Protein AF-A0A7V6BCY4-F1 (afdb_monomer_lite)

pLDDT: mean 80.16, std 21.31, range [36.78, 98.75]

Foldseek 3Di:
DDDPPPPVVVVVVVVPPDPPDDDPDDPPPPPCPDDPDPPDPVVVVVVVVVVVVVVVVVVVVVVVVVVVVVVVVVVVVVVVVVVVVVVVVVVVVVVVVVVVVVVVVVVVVVVVVVVVLVVQLVVLVVLQVPLDQVPDDPVCNVVSVVVNVVSVVSNVVSLVVVCVVDVVSVVPDPDDDDDDDDDPDPPDVPVVVPPPVVNVVVVVCVVCVVVVVVVVVVVVVVVVVVVVVD

Radius of gyration: 46.88 Å; chains: 1; bounding box: 93×72×127 Å

Structure (mmCIF, N/CA/C/O backbone):
data_AF-A0A7V6BCY4-F1
#
_entry.id   AF-A0A7V6BCY4-F1
#
loop_
_atom_site.group_PDB
_atom_site.id
_atom_site.type_symbol
_atom_site.label_atom_id
_atom_site.label_alt_id
_atom_site.label_comp_id
_atom_site.label_asym_id
_atom_site.label_entity_id
_atom_site.label_seq_id
_atom_site.pdbx_PDB_ins_code
_atom_site.Cartn_x
_atom_site.Cartn_y
_atom_site.Cartn_z
_atom_site.occupancy
_atom_site.B_iso_or_equiv
_atom_site.auth_seq_id
_atom_site.auth_comp_id
_atom_site.auth_asym_id
_atom_site.auth_atom_id
_atom_site.pdbx_PDB_model_num
ATOM 1 N N . MET A 1 1 ? -23.592 24.361 11.741 1.00 41.94 1 MET A N 1
ATOM 2 C CA . MET A 1 1 ? -24.705 23.432 12.030 1.00 41.94 1 MET A CA 1
ATOM 3 C C . MET A 1 1 ? -24.122 22.059 12.315 1.00 41.94 1 MET A C 1
ATOM 5 O O . MET A 1 1 ? -23.628 21.411 11.405 1.00 41.94 1 MET A O 1
ATOM 9 N N . SER A 1 2 ? -24.067 21.657 13.579 1.00 41.34 2 SER A N 1
ATOM 10 C CA . SER A 1 2 ? -23.805 20.270 13.974 1.00 41.34 2 SER A CA 1
ATOM 11 C C . SER A 1 2 ? -24.395 20.084 15.356 1.00 41.34 2 SER A C 1
ATOM 13 O O . SER A 1 2 ? -23.916 20.676 16.324 1.00 41.34 2 SER A O 1
ATOM 15 N N . ASP A 1 3 ? -25.487 19.328 15.367 1.00 47.47 3 ASP A N 1
ATOM 16 C CA . ASP A 1 3 ? -26.258 18.908 16.525 1.00 47.47 3 ASP A CA 1
ATOM 17 C C . ASP A 1 3 ? -25.350 18.275 17.571 1.00 47.47 3 ASP A C 1
ATOM 19 O O . ASP A 1 3 ? -24.914 17.126 17.461 1.00 47.47 3 ASP A O 1
ATOM 23 N N . LYS A 1 4 ? -25.091 19.036 18.631 1.00 44.16 4 LYS A N 1
ATOM 24 C CA . LYS A 1 4 ? -24.761 18.456 19.922 1.00 44.16 4 LYS A CA 1
ATOM 25 C C . LYS A 1 4 ? -26.079 17.934 20.475 1.00 44.16 4 LYS A C 1
ATOM 27 O O . LYS A 1 4 ? -26.873 18.696 21.007 1.00 44.16 4 LYS A O 1
ATOM 32 N N . PHE A 1 5 ? -26.321 16.643 20.280 1.00 51.22 5 PHE A N 1
ATOM 33 C CA . PHE A 1 5 ? -27.356 15.917 21.001 1.00 51.22 5 PHE A CA 1
ATOM 34 C C . PHE A 1 5 ? -27.090 16.084 22.504 1.00 51.22 5 PHE A C 1
ATOM 36 O O . PHE A 1 5 ? -26.183 15.464 23.064 1.00 51.22 5 PHE A O 1
ATOM 43 N N . ASP A 1 6 ? -27.845 16.985 23.129 1.00 52.53 6 ASP A N 1
ATOM 44 C CA . ASP A 1 6 ? -27.814 17.262 24.558 1.00 52.53 6 ASP A CA 1
ATOM 45 C C . ASP A 1 6 ? -28.348 16.047 25.319 1.00 52.53 6 ASP A C 1
ATOM 47 O O . ASP A 1 6 ? -29.529 15.919 25.614 1.00 52.53 6 ASP A O 1
ATOM 51 N N . VAL A 1 7 ? -27.451 15.140 25.697 1.00 54.69 7 VAL A N 1
ATOM 52 C CA . VAL A 1 7 ? -27.755 14.040 26.630 1.00 54.69 7 VAL A CA 1
ATOM 53 C C . VAL A 1 7 ? -28.204 14.585 28.003 1.00 54.69 7 VAL A C 1
ATOM 55 O O . VAL A 1 7 ? -28.863 13.894 28.774 1.00 54.69 7 VAL A O 1
ATOM 58 N N . VAL A 1 8 ? -27.898 15.854 28.299 1.00 55.44 8 VAL A N 1
ATOM 59 C CA . VAL A 1 8 ? -28.268 16.542 29.544 1.00 55.44 8 VAL A CA 1
ATOM 60 C C . VAL A 1 8 ? -29.720 17.047 29.527 1.00 55.44 8 VAL A C 1
ATOM 62 O O . VAL A 1 8 ? -30.327 17.150 30.592 1.00 55.44 8 VAL A O 1
ATOM 65 N N . SER A 1 9 ? -30.323 17.304 28.357 1.00 56.88 9 SER A N 1
ATOM 66 C CA . SER A 1 9 ? -31.729 17.738 28.284 1.00 56.88 9 SER A CA 1
ATOM 67 C C . SER A 1 9 ? -32.692 16.592 28.603 1.00 56.88 9 SER A C 1
ATOM 69 O O . SER A 1 9 ? -33.662 16.795 29.329 1.00 56.88 9 SER A O 1
ATOM 71 N N . PHE A 1 10 ? -32.363 15.364 28.190 1.00 47.31 10 PHE A N 1
ATOM 72 C CA . PHE A 1 10 ? -33.161 14.171 28.491 1.00 47.31 10 PHE A CA 1
ATOM 73 C C . PHE A 1 10 ? -33.205 13.823 29.987 1.00 47.31 10 PHE A C 1
ATOM 75 O O . PHE A 1 10 ? -34.226 13.346 30.468 1.00 47.31 10 PHE A O 1
ATOM 82 N N . LEU A 1 11 ? -32.148 14.128 30.749 1.00 56.09 11 LEU A N 1
ATOM 83 C CA . LEU A 1 11 ? -32.141 13.936 32.207 1.00 56.09 11 LEU A CA 1
ATOM 84 C C . LEU A 1 11 ? -32.924 15.021 32.968 1.00 56.09 11 LEU A C 1
ATOM 86 O O . LEU A 1 11 ? -33.305 14.801 34.114 1.00 56.09 11 LEU A O 1
ATOM 90 N N . ASN A 1 12 ? -33.168 16.182 32.352 1.00 51.59 12 ASN A N 1
ATOM 91 C CA . ASN A 1 12 ? -33.878 17.300 32.980 1.00 51.59 12 ASN A CA 1
ATOM 92 C C . ASN A 1 12 ? -35.379 17.330 32.628 1.00 51.59 12 ASN A C 1
ATOM 94 O O . ASN A 1 12 ? -36.178 17.887 33.380 1.00 51.59 12 ASN A O 1
ATOM 98 N N . GLU A 1 13 ? -35.772 16.711 31.511 1.00 48.69 13 GLU A N 1
ATOM 99 C CA . GLU A 1 13 ? -37.170 16.639 31.067 1.00 48.69 13 GLU A CA 1
ATOM 100 C C . GLU A 1 13 ? -37.979 15.605 31.876 1.00 48.69 13 GLU A C 1
ATOM 102 O O . GLU A 1 13 ? -39.135 15.846 32.223 1.00 48.69 13 GLU A O 1
ATOM 107 N N . GLU A 1 14 ? -37.360 14.494 32.293 1.00 47.12 14 GLU A N 1
ATOM 108 C CA . GLU A 1 14 ? -38.035 13.460 33.097 1.00 47.12 14 GLU A CA 1
ATOM 109 C C . GLU A 1 14 ? -38.220 13.867 34.575 1.00 47.12 14 GLU A C 1
ATOM 111 O O . GLU A 1 14 ? -39.073 13.331 35.282 1.00 47.12 14 GLU A O 1
ATOM 116 N N . ALA A 1 15 ? -37.514 14.910 35.030 1.00 50.62 15 ALA A N 1
ATOM 117 C CA . ALA A 1 15 ? -37.714 15.517 36.347 1.00 50.62 15 ALA A CA 1
ATOM 118 C C . ALA A 1 15 ? -38.915 16.489 36.408 1.00 50.62 15 ALA A C 1
ATOM 120 O O . ALA A 1 15 ? -39.269 16.957 37.492 1.00 50.62 15 ALA A O 1
ATOM 121 N N . LYS A 1 16 ? -39.563 16.807 35.274 1.00 52.06 16 LYS A N 1
ATOM 122 C CA . LYS A 1 16 ? -40.665 17.792 35.197 1.00 52.06 16 LYS A CA 1
ATOM 123 C C . LYS A 1 16 ? -42.074 17.197 35.082 1.00 52.06 16 LYS A C 1
ATOM 125 O O . LYS A 1 16 ? -43.049 17.939 34.979 1.00 52.06 16 LYS A O 1
ATOM 130 N N . GLY A 1 17 ? -42.217 15.878 35.180 1.00 45.38 17 GLY A N 1
ATOM 131 C CA . GLY A 1 17 ? -43.477 15.168 34.949 1.00 45.38 17 GLY A CA 1
ATOM 132 C C . GLY A 1 17 ? -44.303 14.786 36.184 1.00 45.38 17 GLY A C 1
ATOM 133 O O . GLY A 1 17 ? -44.701 13.631 36.265 1.00 45.38 17 GLY A O 1
ATOM 134 N N . LYS A 1 18 ? -44.567 15.707 37.128 1.00 44.78 18 LYS A N 1
ATOM 135 C CA . LYS A 1 18 ? -45.836 15.832 37.901 1.00 44.78 18 LYS A CA 1
ATOM 136 C C . LYS A 1 18 ? -45.682 16.836 39.056 1.00 44.78 18 LYS A C 1
ATOM 138 O O . LYS A 1 18 ? -44.909 16.579 39.980 1.00 44.78 18 LYS A O 1
ATOM 143 N N . PRO A 1 19 ? -46.456 17.935 39.086 1.00 40.56 19 PRO A N 1
ATOM 144 C CA . PRO A 1 19 ? -46.597 18.722 40.300 1.00 40.56 19 PRO A CA 1
ATOM 145 C C . PRO A 1 19 ? -47.412 17.911 41.315 1.00 40.56 19 PRO A C 1
ATOM 147 O O . PRO A 1 19 ? -48.602 17.667 41.112 1.00 40.56 19 PRO A O 1
ATOM 150 N N . MET A 1 20 ? -46.794 17.498 42.426 1.00 36.78 20 MET A N 1
ATOM 151 C CA . MET A 1 20 ? -47.561 17.154 43.623 1.00 36.78 20 MET A CA 1
ATOM 152 C C . MET A 1 20 ? -48.124 18.446 44.211 1.00 36.78 20 MET A C 1
ATOM 154 O O . MET A 1 20 ? -47.499 19.149 45.003 1.00 36.78 20 MET A O 1
ATOM 158 N N . GLN A 1 21 ? -49.325 18.768 43.752 1.00 40.88 21 GLN A N 1
ATOM 159 C CA . GLN A 1 21 ? -50.201 19.749 44.348 1.00 40.88 21 GLN A CA 1
ATOM 160 C C . GLN A 1 21 ? -50.679 19.211 45.702 1.00 40.88 21 GLN A C 1
ATOM 162 O O . GLN A 1 21 ? -51.394 18.221 45.774 1.00 40.88 21 GLN A O 1
ATOM 167 N N . ASN A 1 22 ? -50.216 19.875 46.758 1.00 39.00 22 ASN A N 1
ATOM 168 C CA . ASN A 1 22 ? -50.953 20.200 47.974 1.00 39.00 22 ASN A CA 1
ATOM 169 C C . ASN A 1 22 ? -51.947 19.160 48.533 1.00 39.00 22 ASN A C 1
ATOM 171 O O . ASN A 1 22 ? -53.083 19.104 48.081 1.00 39.00 22 ASN A O 1
ATOM 175 N N . THR A 1 23 ? -51.593 18.563 49.672 1.00 40.94 23 THR A N 1
ATOM 176 C CA . THR A 1 23 ? -52.449 18.617 50.873 1.00 40.94 23 THR A CA 1
ATOM 177 C C . THR A 1 23 ? -51.557 18.705 52.110 1.00 40.94 23 THR A C 1
ATOM 179 O O . THR A 1 23 ? -51.280 17.716 52.786 1.00 40.94 23 THR A O 1
ATOM 182 N N . ARG A 1 24 ? -51.076 19.915 52.417 1.00 45.22 24 ARG A N 1
ATOM 183 C CA . ARG A 1 24 ? -50.626 20.253 53.775 1.00 45.22 24 ARG A CA 1
ATOM 184 C C . ARG A 1 24 ? -51.840 20.775 54.540 1.00 45.22 24 ARG A C 1
ATOM 186 O O . ARG A 1 24 ? -51.997 21.969 54.763 1.00 45.22 24 ARG A O 1
ATOM 193 N N . SER A 1 25 ? -52.749 19.874 54.872 1.00 47.59 25 SER A N 1
ATOM 194 C CA . SER A 1 25 ? -53.880 20.094 55.775 1.00 47.59 25 SER A CA 1
ATOM 195 C C . SER A 1 25 ? -54.184 18.730 56.382 1.00 47.59 25 SER A C 1
ATOM 197 O O . SER A 1 25 ? -54.198 17.752 55.648 1.00 47.59 25 SER A O 1
ATOM 199 N N . ASP A 1 26 ? -54.360 18.678 57.698 1.00 40.00 26 ASP A N 1
ATOM 200 C CA . ASP A 1 26 ? -54.530 17.476 58.524 1.00 40.00 26 ASP A CA 1
ATOM 201 C C . ASP A 1 26 ? -53.243 16.808 59.025 1.00 40.00 26 ASP A C 1
ATOM 203 O O . ASP A 1 26 ? -53.034 15.600 58.926 1.00 40.00 26 ASP A O 1
ATOM 207 N N . VAL A 1 27 ? -52.471 17.572 59.809 1.00 43.00 27 VAL A N 1
ATOM 208 C CA . VAL A 1 27 ? -52.034 17.024 61.107 1.00 43.00 27 VAL A CA 1
ATOM 209 C C . VAL A 1 27 ? -53.304 16.836 61.942 1.00 43.00 27 VAL A C 1
ATOM 211 O O . VAL A 1 27 ? -53.637 17.643 62.810 1.00 43.00 27 VAL A O 1
ATOM 214 N N . LYS A 1 28 ? -54.072 15.788 61.626 1.00 40.84 28 LYS A N 1
ATOM 215 C CA . LYS A 1 28 ? -55.127 15.298 62.500 1.00 40.84 28 LYS A CA 1
ATOM 216 C C . LYS A 1 28 ? -54.408 14.726 63.705 1.00 40.84 28 LYS A C 1
ATOM 218 O O . LYS A 1 28 ? -53.869 13.625 63.664 1.00 40.84 28 LYS A O 1
ATOM 223 N N . ASN A 1 29 ? -54.350 15.559 64.735 1.00 42.22 29 ASN A N 1
ATOM 224 C CA . ASN A 1 29 ? -54.075 15.218 66.115 1.00 42.22 29 ASN A CA 1
ATOM 225 C C . ASN A 1 29 ? -54.698 13.843 66.410 1.00 42.22 29 ASN A C 1
ATOM 227 O O . ASN A 1 29 ? -55.916 13.734 66.576 1.00 42.22 29 ASN A O 1
ATOM 231 N N . ILE A 1 30 ? -53.880 12.785 66.401 1.00 45.31 30 ILE A N 1
ATOM 232 C CA . ILE A 1 30 ? -54.291 11.478 66.904 1.00 45.31 30 ILE A CA 1
ATOM 233 C C . ILE A 1 30 ? -54.288 11.637 68.416 1.00 45.31 30 ILE A C 1
ATOM 235 O O . ILE A 1 30 ? -53.324 11.329 69.111 1.00 45.31 30 ILE A O 1
ATOM 239 N N . HIS A 1 31 ? -55.388 12.189 68.913 1.00 39.22 31 HIS A N 1
ATOM 240 C CA . HIS A 1 31 ? -55.782 12.048 70.293 1.00 39.22 31 HIS A CA 1
ATOM 241 C C . HIS A 1 31 ? -56.016 10.547 70.511 1.00 39.22 31 HIS A C 1
ATOM 243 O O . HIS A 1 31 ? -57.076 10.011 70.194 1.00 39.22 31 HIS A O 1
ATOM 249 N N . THR A 1 32 ? -54.985 9.842 70.979 1.00 46.03 32 THR A N 1
ATOM 250 C CA . THR A 1 32 ? -55.112 8.490 71.522 1.00 46.03 32 THR A CA 1
ATOM 251 C C . THR A 1 32 ? -55.816 8.608 72.871 1.00 46.03 32 THR A C 1
ATOM 253 O O . THR A 1 32 ? -55.190 8.554 73.929 1.00 46.03 32 THR A O 1
ATOM 256 N N . THR A 1 33 ? -57.127 8.844 72.854 1.00 41.84 33 THR A N 1
ATOM 257 C CA . THR A 1 33 ? -57.941 8.630 74.050 1.00 41.84 33 THR A CA 1
ATOM 258 C C . THR A 1 33 ? -57.924 7.145 74.355 1.00 41.84 33 THR A C 1
ATOM 260 O O . THR A 1 33 ? -58.108 6.317 73.462 1.00 41.84 33 THR A O 1
ATOM 263 N N . GLY A 1 34 ? -57.630 6.838 75.614 1.00 50.47 34 GLY A N 1
ATOM 264 C CA . GLY A 1 34 ? -57.229 5.526 76.076 1.00 50.47 34 GLY A CA 1
ATOM 265 C C . GLY A 1 34 ? -58.110 4.375 75.605 1.00 50.47 34 GLY A C 1
ATOM 266 O O . GLY A 1 34 ? -59.334 4.396 75.669 1.00 50.47 34 GLY A O 1
ATOM 267 N N . THR A 1 35 ? -57.435 3.298 75.241 1.00 42.12 35 THR A N 1
ATOM 268 C CA . THR A 1 35 ? -57.882 1.967 75.613 1.00 42.12 35 THR A CA 1
ATOM 269 C C . THR A 1 35 ? -56.670 1.291 76.223 1.00 42.12 35 THR A C 1
ATOM 271 O O . THR A 1 35 ? -55.814 0.748 75.536 1.00 42.12 35 THR A O 1
ATOM 274 N N . THR A 1 36 ? -56.582 1.362 77.548 1.00 48.84 36 THR A N 1
ATOM 275 C CA . THR A 1 36 ? -55.682 0.557 78.381 1.00 48.84 36 THR A CA 1
ATOM 276 C C . THR A 1 36 ? -56.193 -0.891 78.414 1.00 48.84 36 THR A C 1
ATOM 278 O O . THR A 1 36 ? -56.376 -1.479 79.475 1.00 48.84 36 THR A O 1
ATOM 281 N N . ARG A 1 37 ? -56.502 -1.459 77.240 1.00 53.06 37 ARG A N 1
ATOM 282 C CA . ARG A 1 37 ? -56.722 -2.890 77.049 1.00 53.06 37 ARG A CA 1
ATOM 283 C C . ARG A 1 37 ? -55.465 -3.403 76.356 1.00 53.06 37 ARG A C 1
ATOM 285 O O . ARG A 1 37 ? -55.080 -2.819 75.343 1.00 53.06 37 ARG A O 1
ATOM 292 N N . PRO A 1 38 ? -54.796 -4.438 76.889 1.00 47.91 38 PRO A N 1
ATOM 293 C CA . PRO A 1 38 ? -53.685 -5.047 76.182 1.00 47.91 38 PRO A CA 1
ATOM 294 C C . PRO A 1 38 ? -54.176 -5.434 74.779 1.00 47.91 38 PRO A C 1
ATOM 296 O O . PRO A 1 38 ? -55.290 -5.963 74.677 1.00 47.91 38 PRO A O 1
ATOM 299 N N . PRO A 1 39 ? -53.411 -5.122 73.718 1.00 56.50 39 PRO A N 1
ATOM 300 C CA . PRO A 1 39 ? -53.771 -5.511 72.361 1.00 56.50 39 PRO A CA 1
ATOM 301 C C . PRO A 1 39 ? -54.144 -6.991 72.362 1.00 56.50 39 PRO A C 1
ATOM 303 O O . PRO A 1 39 ? -53.406 -7.828 72.894 1.00 56.50 39 PRO A O 1
ATOM 306 N N . THR A 1 40 ? -55.322 -7.314 71.836 1.00 65.38 40 THR A N 1
ATOM 307 C CA . THR A 1 40 ? -55.730 -8.706 71.682 1.00 65.38 40 THR A CA 1
ATOM 308 C C . THR A 1 40 ? -54.735 -9.380 70.745 1.00 65.38 40 THR A C 1
ATOM 310 O O . THR A 1 40 ? -54.277 -8.797 69.763 1.00 65.38 40 THR A O 1
ATOM 313 N N . ARG A 1 41 ? -54.352 -10.612 71.086 1.00 74.31 41 ARG A N 1
ATOM 314 C CA . ARG A 1 41 ? -53.313 -11.387 70.393 1.00 74.31 41 ARG A CA 1
ATOM 315 C C . ARG A 1 41 ? -53.512 -11.420 68.867 1.00 74.31 41 ARG A C 1
ATOM 317 O O . ARG A 1 41 ? -52.541 -11.334 68.127 1.00 74.31 41 ARG A O 1
ATOM 324 N N . GLU A 1 42 ? -54.766 -11.429 68.425 1.00 77.50 42 GLU A N 1
ATOM 325 C CA . GLU A 1 42 ? -55.182 -11.410 67.018 1.00 77.50 42 GLU A CA 1
ATOM 326 C C . GLU A 1 42 ? -54.812 -10.110 66.273 1.00 77.50 42 GLU A C 1
ATOM 328 O O . GLU A 1 42 ? -54.349 -10.166 65.138 1.00 77.50 42 GLU A O 1
ATOM 333 N N . GLU A 1 43 ? -54.936 -8.929 66.893 1.00 78.12 43 GLU A N 1
ATOM 334 C CA . GLU A 1 43 ? -54.554 -7.653 66.254 1.00 78.12 43 GLU A CA 1
ATOM 335 C C . GLU A 1 43 ? -53.032 -7.519 66.099 1.00 78.12 43 GLU A C 1
ATOM 337 O O . GLU A 1 43 ? -52.536 -6.926 65.137 1.00 78.12 43 GLU A O 1
ATOM 342 N N . LEU A 1 44 ? -52.277 -8.080 67.046 1.00 78.12 44 LEU A N 1
ATOM 343 C CA . LEU A 1 44 ? -50.821 -8.190 66.960 1.00 78.12 44 LEU A CA 1
ATOM 344 C C . LEU A 1 44 ? -50.404 -9.152 65.845 1.00 78.12 44 LEU A C 1
ATOM 346 O O . LEU A 1 44 ? -49.513 -8.819 65.067 1.00 78.12 44 LEU A O 1
ATOM 350 N N . GLU A 1 45 ? -51.063 -10.304 65.727 1.00 83.88 45 GLU A N 1
ATOM 351 C CA . GLU A 1 45 ? -50.819 -11.270 64.649 1.00 83.88 45 GLU A CA 1
ATOM 352 C C . GLU A 1 45 ? -51.139 -10.671 63.263 1.00 83.88 45 GLU A C 1
ATOM 354 O O . GLU A 1 45 ? -50.340 -10.811 62.332 1.00 83.88 45 GLU A O 1
ATOM 359 N N . LEU A 1 46 ? -52.222 -9.896 63.130 1.00 88.12 46 LEU A N 1
ATOM 360 C CA . LEU A 1 46 ? -52.544 -9.149 61.903 1.00 88.12 46 LEU A CA 1
ATOM 361 C C . LEU A 1 46 ? -51.476 -8.099 61.551 1.00 88.12 46 LEU A C 1
ATOM 363 O O . LEU A 1 46 ? -51.043 -8.009 60.404 1.00 88.12 46 LEU A O 1
ATOM 367 N N . LYS A 1 47 ? -50.982 -7.332 62.530 1.00 84.31 47 LYS A N 1
ATOM 368 C CA . LYS A 1 47 ? -49.903 -6.355 62.288 1.00 84.31 47 LYS A CA 1
ATOM 369 C C . LYS A 1 47 ? -48.571 -7.017 61.938 1.00 84.31 47 LYS A C 1
ATOM 371 O O . LYS A 1 47 ? -47.829 -6.486 61.114 1.00 84.31 47 LYS A O 1
ATOM 376 N N . ILE A 1 48 ? -48.254 -8.162 62.547 1.00 90.44 48 ILE A N 1
ATOM 377 C CA . ILE A 1 48 ? -47.041 -8.933 62.241 1.00 90.44 48 ILE A CA 1
ATOM 378 C C . ILE A 1 48 ? -47.108 -9.483 60.814 1.00 90.44 48 ILE A C 1
ATOM 380 O O . ILE A 1 48 ? -46.135 -9.350 60.074 1.00 90.44 48 ILE A O 1
ATOM 384 N N . THR A 1 49 ? -48.244 -10.045 60.404 1.00 90.62 49 THR A N 1
ATOM 385 C CA . THR A 1 49 ? -48.431 -10.565 59.038 1.00 90.62 49 THR A CA 1
ATOM 386 C C . THR A 1 49 ? -48.404 -9.450 57.989 1.00 90.62 49 THR A C 1
ATOM 388 O O . THR A 1 49 ? -47.727 -9.590 56.971 1.00 90.62 49 THR A O 1
ATOM 391 N N . GLU A 1 50 ? -49.027 -8.297 58.253 1.00 91.81 50 GLU A N 1
ATOM 392 C CA . GLU A 1 50 ? -48.947 -7.120 57.376 1.00 91.81 50 GLU A CA 1
ATOM 393 C C . GLU A 1 50 ? -47.507 -6.583 57.262 1.00 91.81 50 GLU A C 1
ATOM 395 O O . GLU A 1 50 ? -47.041 -6.254 56.169 1.00 91.81 50 GLU A O 1
ATOM 400 N N . ALA A 1 51 ? -46.768 -6.522 58.374 1.00 90.12 51 ALA A N 1
ATOM 401 C CA . ALA A 1 51 ? -45.365 -6.115 58.371 1.00 90.12 51 ALA A CA 1
ATOM 402 C C . ALA A 1 51 ? -44.473 -7.112 57.610 1.00 90.12 51 ALA A C 1
ATOM 404 O O . ALA A 1 51 ? -43.597 -6.691 56.855 1.00 90.12 51 ALA A O 1
ATOM 405 N N . GLN A 1 52 ? -44.713 -8.420 57.756 1.00 91.06 52 GLN A N 1
ATOM 406 C CA . GLN A 1 52 ? -44.021 -9.468 56.997 1.00 91.06 52 GLN A CA 1
ATOM 407 C C . GLN A 1 52 ? -44.295 -9.356 55.494 1.00 91.06 52 GLN A C 1
ATOM 409 O O . GLN A 1 52 ? -43.361 -9.452 54.697 1.00 91.06 52 GLN A O 1
ATOM 414 N N . GLN A 1 53 ? -45.545 -9.093 55.105 1.00 94.31 53 GLN A N 1
ATOM 415 C CA . GLN A 1 53 ? -45.920 -8.883 53.709 1.00 94.31 53 GLN A CA 1
ATOM 416 C C . GLN A 1 53 ? -45.223 -7.647 53.123 1.00 94.31 53 GLN A C 1
ATOM 418 O O . GLN A 1 53 ? -44.575 -7.743 52.083 1.00 94.31 53 GLN A O 1
ATOM 423 N N . LYS A 1 54 ? -45.255 -6.510 53.832 1.00 92.75 54 LYS A N 1
ATOM 424 C CA . LYS A 1 54 ? -44.546 -5.286 53.417 1.00 92.75 54 LYS A CA 1
ATOM 425 C C . LYS A 1 54 ? -43.042 -5.504 53.278 1.00 92.75 54 LYS A C 1
ATOM 427 O O . LYS A 1 54 ? -42.428 -4.959 52.366 1.00 92.75 54 LYS A O 1
ATOM 432 N N . LEU A 1 55 ? -42.442 -6.306 54.158 1.00 94.12 55 LEU A N 1
ATOM 433 C CA . LEU A 1 55 ? -41.022 -6.644 54.086 1.00 94.12 55 LEU A CA 1
ATOM 434 C C . LEU A 1 55 ? -40.712 -7.527 52.870 1.00 94.12 55 LEU A C 1
ATOM 436 O O . LEU A 1 55 ? -39.698 -7.315 52.207 1.00 94.12 55 LEU A O 1
ATOM 440 N N . ALA A 1 56 ? -41.594 -8.473 52.535 1.00 94.69 56 ALA A N 1
ATOM 441 C CA . ALA A 1 56 ? -41.472 -9.278 51.323 1.00 94.69 56 ALA A CA 1
ATOM 442 C C . ALA A 1 56 ? -41.594 -8.422 50.051 1.00 94.69 56 ALA A C 1
ATOM 444 O O . ALA A 1 56 ? -40.805 -8.592 49.122 1.00 94.69 56 ALA A O 1
ATOM 445 N N . ASP A 1 57 ? -42.528 -7.472 50.023 1.00 94.75 57 ASP A N 1
ATOM 446 C CA . ASP A 1 57 ? -42.731 -6.575 48.880 1.00 94.75 57 ASP A CA 1
ATOM 447 C C . ASP A 1 57 ? -41.568 -5.587 48.716 1.00 94.75 57 ASP A C 1
ATOM 449 O O . ASP A 1 57 ? -41.061 -5.410 47.608 1.00 94.75 57 ASP A O 1
ATOM 453 N N . LEU A 1 58 ? -41.053 -5.031 49.818 1.00 94.75 58 LEU A N 1
ATOM 454 C CA . LEU A 1 58 ? -39.830 -4.221 49.808 1.00 94.75 58 LEU A CA 1
ATOM 455 C C . LEU A 1 58 ? -38.620 -5.015 49.312 1.00 94.75 58 LEU A C 1
ATOM 457 O O . LEU A 1 58 ? -37.823 -4.492 48.537 1.00 94.75 58 LEU A O 1
ATOM 461 N N . LYS A 1 59 ? -38.485 -6.279 49.724 1.00 94.06 59 LYS A N 1
ATOM 462 C CA . LYS A 1 59 ? -37.388 -7.141 49.273 1.00 94.06 59 LYS A CA 1
ATOM 463 C C . LYS A 1 59 ? -37.464 -7.423 47.770 1.00 94.06 59 LYS A C 1
ATOM 465 O O . LYS A 1 59 ? -36.433 -7.379 47.104 1.00 94.06 59 LYS A O 1
ATOM 470 N N . ARG A 1 60 ? -38.663 -7.654 47.221 1.00 95.00 60 ARG A N 1
ATOM 471 C CA . ARG A 1 60 ? -38.863 -7.788 45.765 1.00 95.00 60 ARG A CA 1
ATOM 472 C C . ARG A 1 60 ? -38.499 -6.502 45.028 1.00 95.00 60 ARG A C 1
ATOM 474 O O . ARG A 1 60 ? -37.736 -6.551 44.070 1.00 95.00 60 ARG A O 1
ATOM 481 N N . ALA A 1 61 ? -38.971 -5.357 45.520 1.00 94.50 61 ALA A N 1
ATOM 482 C CA . ALA A 1 61 ? -38.645 -4.057 44.936 1.00 94.50 61 ALA A CA 1
ATOM 483 C C . ALA A 1 61 ? -37.133 -3.762 44.979 1.00 94.50 61 ALA A C 1
ATOM 485 O O . ALA A 1 61 ? -36.580 -3.203 44.034 1.00 94.50 61 ALA A O 1
ATOM 486 N N . GLN A 1 62 ? -36.440 -4.169 46.048 1.00 96.00 62 GLN A N 1
ATOM 487 C CA . GLN A 1 62 ? -34.985 -4.056 46.152 1.00 96.00 62 GLN A CA 1
ATOM 488 C C . GLN A 1 62 ? -34.268 -4.911 45.097 1.00 96.00 62 GLN A C 1
ATOM 490 O O . GLN A 1 62 ? -33.342 -4.420 44.455 1.00 96.00 62 GLN A O 1
ATOM 495 N N . GLU A 1 63 ? -34.693 -6.159 44.900 1.00 96.75 63 GLU A N 1
ATOM 496 C CA . GLU A 1 63 ? -34.104 -7.056 43.898 1.00 96.75 63 GLU A CA 1
ATOM 497 C C . GLU A 1 63 ? -34.313 -6.530 42.467 1.00 96.75 63 GLU A C 1
ATOM 499 O O . GLU A 1 63 ? -33.399 -6.559 41.642 1.00 96.75 63 GLU A O 1
ATOM 504 N N . GLU A 1 64 ? -35.500 -5.996 42.165 1.00 95.75 64 GLU A N 1
ATOM 505 C CA . GLU A 1 64 ? -35.777 -5.341 40.882 1.00 95.75 64 GLU A CA 1
ATOM 506 C C . GLU A 1 64 ? -34.890 -4.111 40.666 1.00 95.75 64 GLU A C 1
ATOM 508 O O . GLU A 1 64 ? -34.332 -3.937 39.579 1.00 95.75 64 GLU A O 1
ATOM 513 N N . LEU A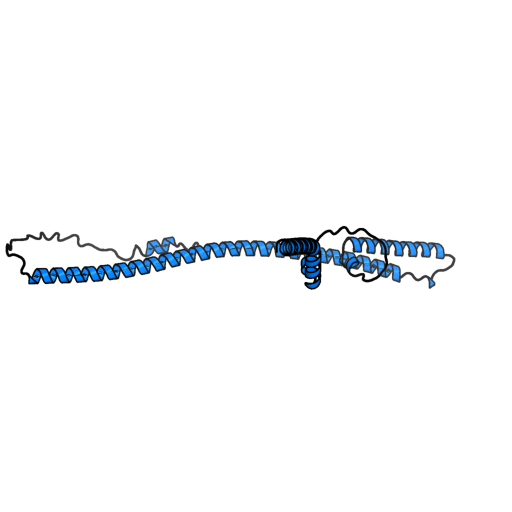 1 65 ? -34.699 -3.293 41.706 1.00 96.81 65 LEU A N 1
ATOM 514 C CA . LEU A 1 65 ? -33.819 -2.129 41.653 1.00 96.81 65 LEU A CA 1
ATOM 515 C C . LEU A 1 65 ? -32.354 -2.533 41.435 1.00 96.81 65 LEU A C 1
ATOM 517 O O . LEU A 1 65 ? -31.649 -1.887 40.662 1.00 96.81 65 LEU A O 1
ATOM 521 N N . GLU A 1 66 ? -31.886 -3.592 42.093 1.00 96.81 66 GLU A N 1
ATOM 522 C CA . GLU A 1 66 ? -30.529 -4.116 41.919 1.00 96.81 66 GLU A CA 1
ATOM 523 C C . GLU A 1 66 ? -30.316 -4.644 40.496 1.00 96.81 66 GLU A C 1
ATOM 525 O O . GLU A 1 66 ? -29.325 -4.302 39.848 1.00 96.81 66 GLU A O 1
ATOM 530 N N . ARG A 1 67 ? -31.296 -5.375 39.953 1.00 96.31 67 ARG A N 1
ATOM 531 C CA . ARG A 1 67 ? -31.271 -5.857 38.567 1.00 96.31 67 ARG A CA 1
ATOM 532 C C . ARG A 1 67 ? -31.268 -4.699 37.562 1.00 96.31 67 ARG A C 1
ATOM 534 O O . ARG A 1 67 ? -30.491 -4.717 36.607 1.00 96.31 67 ARG A O 1
ATOM 541 N N . ALA A 1 68 ? -32.084 -3.669 37.792 1.00 94.69 68 ALA A N 1
ATOM 542 C CA . ALA A 1 68 ? -32.107 -2.466 36.960 1.00 94.69 68 ALA A CA 1
ATOM 543 C C . ALA A 1 68 ? -30.779 -1.692 37.032 1.00 94.69 68 ALA A C 1
ATOM 545 O O . ALA A 1 68 ? -30.275 -1.230 36.007 1.00 94.69 68 ALA A O 1
ATOM 546 N N . ARG A 1 69 ? -30.170 -1.588 38.222 1.00 96.75 69 ARG A N 1
ATOM 547 C CA . ARG A 1 69 ? -28.841 -0.982 38.393 1.00 96.75 69 ARG A CA 1
ATOM 548 C C . ARG A 1 69 ? -27.763 -1.752 37.641 1.00 96.75 69 ARG A C 1
ATOM 550 O O . ARG A 1 69 ? -26.992 -1.121 36.923 1.00 96.75 69 ARG A O 1
ATOM 557 N N . ALA A 1 70 ? -27.746 -3.079 37.755 1.00 97.12 70 ALA A N 1
ATOM 558 C CA . ALA A 1 70 ? -26.793 -3.925 37.043 1.00 97.12 70 ALA A CA 1
ATOM 559 C C . ALA A 1 70 ? -26.905 -3.745 35.518 1.00 97.12 70 ALA A C 1
ATOM 561 O O . ALA A 1 70 ? -25.894 -3.568 34.838 1.00 97.12 70 ALA A O 1
ATOM 562 N N . ALA A 1 71 ? -28.129 -3.694 34.980 1.00 96.75 71 ALA A N 1
ATOM 563 C CA . ALA A 1 71 ? -28.358 -3.441 33.557 1.00 96.75 71 ALA A CA 1
ATOM 564 C C . ALA A 1 71 ? -27.857 -2.051 33.115 1.00 96.75 71 ALA A C 1
ATOM 566 O O . ALA A 1 71 ? -27.264 -1.908 32.044 1.00 96.75 71 ALA A O 1
ATOM 567 N N . LEU A 1 72 ? -28.059 -1.023 33.945 1.00 97.38 72 LEU A N 1
ATOM 568 C CA . LEU A 1 72 ? -27.619 0.343 33.656 1.00 97.38 72 LEU A CA 1
ATOM 569 C C . LEU A 1 72 ? -26.086 0.464 33.702 1.00 97.38 72 LEU A C 1
ATOM 571 O O . LEU A 1 72 ? -25.492 1.102 32.832 1.00 97.38 72 LEU A O 1
ATOM 575 N N . GLU A 1 73 ? -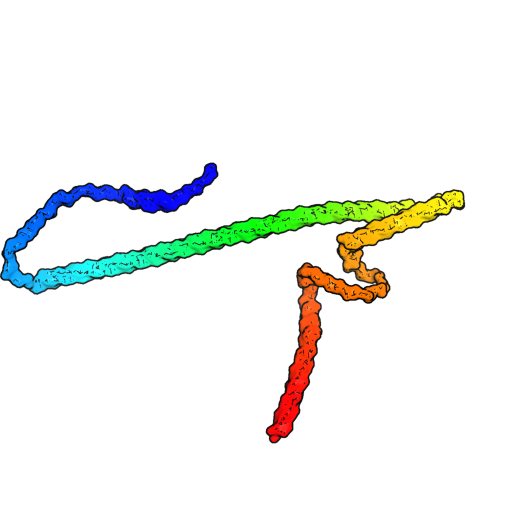25.425 -0.171 34.671 1.00 97.75 73 GLU A N 1
ATOM 576 C CA . GLU A 1 73 ? -23.959 -0.239 34.712 1.00 97.75 73 GLU A CA 1
ATOM 577 C C . GLU A 1 73 ? -23.383 -0.970 33.502 1.00 97.75 73 GLU A C 1
ATOM 579 O O . GLU A 1 73 ? -22.429 -0.484 32.890 1.00 97.75 73 GLU A O 1
ATOM 584 N N . GLU A 1 74 ? -23.985 -2.087 33.097 1.00 97.88 74 GLU A N 1
ATOM 585 C CA . GLU A 1 74 ? -23.544 -2.811 31.910 1.00 97.88 74 GLU A CA 1
ATOM 586 C C . GLU A 1 74 ? -23.727 -1.971 30.634 1.00 97.88 74 GLU A C 1
ATOM 588 O O . GLU A 1 74 ? -22.829 -1.913 29.790 1.00 97.88 74 GLU A O 1
ATOM 593 N N . ALA A 1 75 ? -24.846 -1.251 30.503 1.00 97.19 75 ALA A N 1
ATOM 594 C CA . ALA A 1 75 ? -25.074 -0.329 29.392 1.00 97.19 75 ALA A CA 1
ATOM 595 C C . ALA A 1 75 ? -24.034 0.805 29.361 1.00 97.19 75 ALA A C 1
ATOM 597 O O . ALA A 1 75 ? -23.474 1.101 28.302 1.00 97.19 75 ALA A O 1
ATOM 598 N N . LYS A 1 76 ? -23.711 1.396 30.520 1.00 97.25 76 LYS A N 1
ATOM 599 C CA . LYS A 1 76 ? -22.651 2.412 30.642 1.00 97.25 76 LYS A CA 1
ATOM 600 C C . LYS A 1 76 ? -21.292 1.862 30.232 1.00 97.25 76 LYS A C 1
ATOM 602 O O . LYS A 1 76 ? -20.572 2.517 29.481 1.00 97.25 76 LYS A O 1
ATOM 607 N N . ARG A 1 77 ? -20.952 0.652 30.680 1.00 98.19 77 ARG A N 1
ATOM 608 C CA . ARG A 1 77 ? -19.707 -0.018 30.299 1.00 98.19 77 ARG A CA 1
ATOM 609 C C . ARG A 1 77 ? -19.623 -0.204 28.783 1.00 98.19 77 ARG A C 1
ATOM 611 O O . ARG A 1 77 ? -18.646 0.232 28.178 1.00 98.19 77 ARG A O 1
ATOM 618 N N . ARG A 1 78 ? -20.670 -0.757 28.159 1.00 98.12 78 ARG A N 1
ATOM 619 C CA . ARG A 1 78 ? -20.739 -0.933 26.696 1.00 98.12 78 ARG A CA 1
ATOM 620 C C . ARG A 1 78 ? -20.613 0.394 25.946 1.00 98.12 78 ARG A C 1
ATOM 622 O O . ARG A 1 78 ? -19.958 0.453 24.911 1.00 98.12 78 ARG A O 1
ATOM 629 N N . GLN A 1 79 ? -21.203 1.472 26.463 1.00 98.00 79 GLN A N 1
ATOM 630 C CA . GLN A 1 79 ? -21.092 2.798 25.855 1.00 98.00 79 GLN A CA 1
ATOM 631 C C . GLN A 1 79 ? -19.652 3.328 25.876 1.00 98.00 79 GLN A C 1
ATOM 633 O O . GLN A 1 79 ? -19.198 3.887 24.876 1.00 98.00 79 GLN A O 1
ATOM 638 N N . VAL A 1 80 ? -18.926 3.145 26.982 1.00 98.25 80 VAL A N 1
ATOM 639 C CA . VAL A 1 80 ? -17.513 3.548 27.087 1.00 98.25 80 VAL A CA 1
ATOM 640 C C . VAL A 1 80 ? -16.636 2.713 26.155 1.00 98.25 80 VAL A C 1
ATOM 642 O O . VAL A 1 80 ? -15.808 3.276 25.435 1.00 98.25 80 VAL A O 1
ATOM 645 N N . GLU A 1 81 ? -16.847 1.396 26.113 1.00 98.19 81 GLU A N 1
ATOM 646 C CA . GLU A 1 81 ? -16.139 0.492 25.197 1.00 98.19 81 GLU A CA 1
ATOM 647 C C . GLU A 1 81 ? -16.386 0.890 23.732 1.00 98.19 81 GLU A C 1
ATOM 649 O O . GLU A 1 81 ? -15.438 1.047 22.964 1.00 98.19 81 GLU A O 1
ATOM 654 N N . PHE A 1 82 ? -17.639 1.177 23.362 1.00 98.44 82 PHE A N 1
ATOM 655 C CA . PHE A 1 82 ? -17.987 1.660 22.027 1.00 98.44 82 PHE A CA 1
ATOM 656 C C . PHE A 1 82 ? -17.322 2.999 21.690 1.00 98.44 82 PHE A C 1
ATOM 658 O O . PHE A 1 82 ? -16.772 3.156 20.603 1.00 98.44 82 PHE A O 1
ATOM 665 N N . GLN A 1 83 ? -17.364 3.984 22.591 1.00 98.38 83 GLN A N 1
ATOM 666 C CA . GLN A 1 83 ? -16.759 5.293 22.332 1.00 98.38 83 GLN A CA 1
ATOM 667 C C . GLN A 1 83 ? -15.243 5.196 22.179 1.00 98.38 83 GLN A C 1
ATOM 669 O O . GLN A 1 83 ? -14.684 5.817 21.274 1.00 98.38 83 GLN A O 1
ATOM 674 N N . THR A 1 84 ? -14.600 4.394 23.026 1.00 98.44 84 THR A N 1
ATOM 675 C CA . THR A 1 84 ? -13.156 4.155 22.976 1.00 98.44 84 THR A CA 1
ATOM 676 C C . THR A 1 84 ? -12.779 3.457 21.674 1.00 98.44 84 THR A C 1
ATOM 678 O O . THR A 1 84 ? -11.962 3.984 20.920 1.00 98.44 84 THR A O 1
ATOM 681 N N . GLY A 1 85 ? -13.451 2.348 21.346 1.00 98.50 85 GLY A N 1
ATOM 682 C CA . GLY A 1 85 ? -13.208 1.603 20.110 1.00 98.50 85 GLY A CA 1
ATOM 683 C C . GLY A 1 85 ? -13.488 2.436 18.856 1.00 98.50 85 GLY A C 1
ATOM 684 O O . GLY A 1 85 ? -12.728 2.390 17.892 1.00 98.50 85 GLY A O 1
ATOM 685 N N . ARG A 1 86 ? -14.522 3.289 18.875 1.00 98.44 86 ARG A N 1
ATOM 686 C CA . ARG A 1 86 ? -14.812 4.210 17.765 1.00 98.44 86 ARG A CA 1
ATOM 687 C C . ARG A 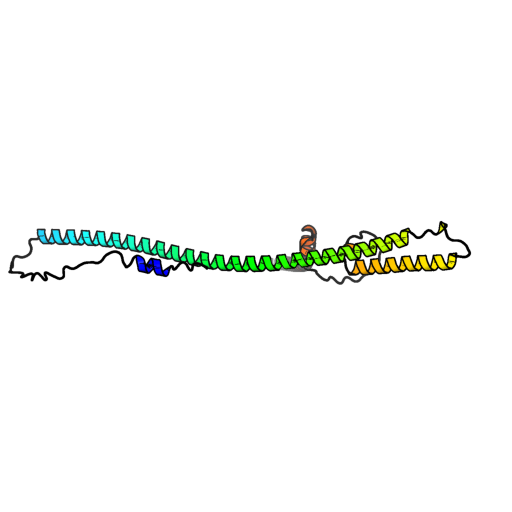1 86 ? -13.693 5.232 17.565 1.00 98.44 86 ARG A C 1
ATOM 689 O O . ARG A 1 86 ? -13.330 5.527 16.432 1.00 98.44 86 ARG A O 1
ATOM 696 N N . GLN A 1 87 ? -13.159 5.805 18.640 1.00 98.56 87 GLN A N 1
ATOM 697 C CA . GLN A 1 87 ? -12.050 6.757 18.537 1.00 98.56 87 GLN A CA 1
ATOM 698 C C . GLN A 1 87 ? -10.760 6.078 18.076 1.00 98.56 87 GLN A C 1
ATOM 700 O O . GLN A 1 87 ? -10.014 6.650 17.282 1.00 98.56 87 GLN A O 1
ATOM 705 N N . GLU A 1 88 ? -10.503 4.861 18.548 1.00 98.62 88 GLU A N 1
ATOM 706 C CA . GLU A 1 88 ? -9.373 4.045 18.119 1.00 98.62 88 GLU A CA 1
ATOM 707 C C . GLU A 1 88 ? -9.431 3.762 16.618 1.00 98.62 88 GLU A C 1
ATOM 709 O O . GLU A 1 88 ? -8.524 4.182 15.896 1.00 98.62 88 GLU A O 1
ATOM 714 N N . ILE A 1 89 ? -10.539 3.197 16.126 1.00 98.44 89 ILE A N 1
ATOM 715 C CA . ILE A 1 89 ? -10.659 2.842 14.710 1.00 98.44 89 ILE A CA 1
ATOM 716 C C . ILE A 1 89 ? -10.641 4.073 13.801 1.00 98.44 89 ILE A C 1
ATOM 718 O O . ILE A 1 89 ? -10.051 4.030 12.727 1.00 98.44 89 ILE A O 1
ATOM 722 N N . ILE A 1 90 ? -11.207 5.209 14.232 1.00 98.75 90 ILE A N 1
ATOM 723 C CA . ILE A 1 90 ? -11.107 6.466 13.475 1.00 98.75 90 ILE A CA 1
ATOM 724 C C . ILE A 1 90 ? -9.642 6.881 13.319 1.00 98.75 90 ILE A C 1
ATOM 726 O O . ILE A 1 90 ? -9.234 7.255 12.219 1.00 98.75 90 ILE A O 1
ATOM 730 N N . ARG A 1 91 ? -8.833 6.812 14.383 1.00 98.50 91 ARG A N 1
ATOM 731 C CA . ARG A 1 91 ? -7.409 7.175 14.312 1.00 98.50 91 ARG A CA 1
ATOM 732 C C . ARG A 1 91 ? -6.630 6.223 13.413 1.00 98.50 91 ARG A C 1
ATOM 734 O O . ARG A 1 91 ? -5.837 6.688 12.595 1.00 98.50 91 ARG A O 1
ATOM 741 N N . GLU A 1 92 ? -6.863 4.921 13.542 1.00 98.56 92 GLU A N 1
ATOM 742 C CA . GLU A 1 92 ? -6.186 3.911 12.727 1.00 98.56 92 GLU A CA 1
ATOM 743 C C . GLU A 1 92 ? -6.545 4.031 11.249 1.00 98.56 92 GLU A C 1
ATOM 745 O O . GLU A 1 92 ? -5.647 4.094 10.410 1.00 98.56 92 GLU A O 1
ATOM 750 N N . LEU A 1 93 ? -7.836 4.153 10.931 1.00 98.69 93 LEU A N 1
ATOM 751 C CA . LEU A 1 93 ? -8.301 4.342 9.560 1.00 98.69 93 LEU A CA 1
ATOM 752 C C . LEU A 1 93 ? -7.774 5.650 8.971 1.00 98.69 93 LEU A C 1
ATOM 754 O O . LEU A 1 93 ? -7.260 5.641 7.860 1.00 98.69 93 LEU A O 1
ATOM 758 N N . THR A 1 94 ? -7.819 6.756 9.719 1.00 98.56 94 THR A N 1
ATOM 759 C CA . THR A 1 94 ? -7.288 8.049 9.248 1.00 98.56 94 THR A CA 1
ATOM 760 C C . THR A 1 94 ? -5.798 7.947 8.924 1.00 98.56 94 THR A C 1
ATOM 762 O O . THR A 1 94 ? -5.345 8.408 7.876 1.00 98.56 94 THR A O 1
ATOM 765 N N . ARG A 1 95 ? -5.022 7.296 9.798 1.00 98.50 95 ARG A N 1
ATOM 766 C CA . ARG A 1 95 ? -3.597 7.051 9.558 1.00 98.50 95 ARG A CA 1
ATOM 767 C C . ARG A 1 95 ? -3.377 6.146 8.344 1.00 98.50 95 ARG A C 1
ATOM 769 O O . ARG A 1 95 ? -2.499 6.434 7.534 1.00 98.50 95 ARG A O 1
ATOM 776 N N . GLY A 1 96 ? -4.142 5.062 8.235 1.00 98.50 96 GLY A N 1
ATOM 777 C CA . GLY A 1 96 ? -4.057 4.103 7.136 1.00 98.50 96 GLY A CA 1
ATOM 778 C C . GLY A 1 96 ? -4.339 4.753 5.785 1.00 98.50 96 GLY A C 1
ATOM 779 O O . GLY A 1 96 ? -3.538 4.604 4.864 1.00 98.50 96 GLY A O 1
ATOM 780 N N . VAL A 1 97 ? -5.410 5.548 5.701 1.00 98.69 97 VAL A N 1
ATOM 781 C CA . VAL A 1 97 ? -5.760 6.337 4.510 1.00 98.69 97 VAL A CA 1
ATOM 782 C C . VAL A 1 97 ? -4.610 7.264 4.127 1.00 98.69 97 VAL A C 1
ATOM 784 O O . VAL A 1 97 ? -4.139 7.195 2.997 1.00 98.69 97 VAL A O 1
ATOM 787 N N . GLY A 1 98 ? -4.066 8.040 5.069 1.00 98.50 98 GLY A N 1
ATOM 788 C CA . GLY A 1 98 ? -2.967 8.962 4.763 1.00 98.50 98 GLY A CA 1
ATOM 789 C C . GLY A 1 98 ? -1.686 8.269 4.269 1.00 98.50 98 GLY A C 1
ATOM 790 O O . GLY A 1 98 ? -0.985 8.790 3.399 1.00 98.50 98 GLY A O 1
ATOM 791 N N . ILE A 1 99 ? -1.363 7.077 4.786 1.00 98.62 99 ILE A N 1
ATOM 792 C CA . ILE A 1 99 ? -0.233 6.278 4.278 1.00 98.62 99 ILE A CA 1
ATOM 793 C C . ILE A 1 99 ? -0.519 5.800 2.854 1.00 98.62 99 ILE A C 1
ATOM 795 O O . ILE A 1 99 ? 0.367 5.873 1.998 1.00 98.62 99 ILE A O 1
ATOM 799 N N . LEU A 1 100 ? -1.739 5.324 2.602 1.00 98.56 100 LEU A N 1
ATOM 800 C CA . LEU A 1 100 ? -2.122 4.782 1.308 1.00 98.56 100 LEU A CA 1
ATOM 801 C C . LEU A 1 100 ? -2.128 5.871 0.230 1.00 98.56 100 LEU A C 1
ATOM 803 O O . LEU A 1 100 ? -1.500 5.678 -0.807 1.00 98.56 100 LEU A O 1
ATOM 807 N N . GLU A 1 101 ? -2.704 7.040 0.507 1.00 98.56 101 GLU A N 1
ATOM 808 C CA . GLU A 1 101 ? -2.686 8.202 -0.393 1.00 98.56 101 GLU A CA 1
ATOM 809 C C . GLU A 1 101 ? -1.253 8.630 -0.736 1.00 98.56 101 GLU A C 1
ATOM 811 O O . GLU A 1 101 ? -0.905 8.845 -1.900 1.00 98.56 101 GLU A O 1
ATOM 816 N N . LYS A 1 102 ? -0.364 8.687 0.264 1.00 98.31 102 LYS A N 1
ATOM 817 C CA . LYS A 1 102 ? 1.050 9.002 0.027 1.00 98.31 102 LYS A CA 1
ATOM 818 C C . LYS A 1 102 ? 1.732 7.938 -0.835 1.00 98.31 102 LYS A C 1
ATOM 820 O O . LYS A 1 102 ? 2.548 8.278 -1.694 1.00 98.31 102 LYS A O 1
ATOM 825 N N . SER A 1 103 ? 1.427 6.661 -0.601 1.00 98.25 103 SER A N 1
ATOM 826 C CA . SER A 1 103 ? 1.973 5.555 -1.392 1.00 98.25 103 SER A CA 1
ATOM 827 C C . SER A 1 103 ? 1.469 5.579 -2.836 1.00 98.25 103 SER A C 1
ATOM 829 O O . SER A 1 103 ? 2.253 5.344 -3.750 1.00 98.25 103 SER A O 1
ATOM 831 N N . GLU A 1 104 ? 0.208 5.954 -3.051 1.00 98.25 104 GLU A N 1
ATOM 832 C CA . GLU A 1 104 ? -0.392 6.094 -4.372 1.00 98.25 104 GLU A CA 1
ATOM 833 C C . GLU A 1 104 ? 0.286 7.215 -5.164 1.00 98.25 104 GLU A C 1
ATOM 835 O O . GLU A 1 104 ? 0.713 7.000 -6.299 1.00 98.25 104 GLU A O 1
ATOM 840 N N . LEU A 1 105 ? 0.446 8.399 -4.564 1.00 98.38 105 LEU A N 1
ATOM 841 C CA . LEU A 1 105 ? 1.135 9.516 -5.214 1.00 98.38 105 LEU A CA 1
ATOM 842 C C . LEU A 1 105 ? 2.584 9.163 -5.553 1.00 98.38 105 LEU A C 1
ATOM 844 O O . LEU A 1 105 ? 3.048 9.458 -6.655 1.00 98.38 105 LEU A O 1
ATOM 848 N N . LYS A 1 106 ? 3.284 8.489 -4.636 1.00 98.12 106 LYS A N 1
ATOM 849 C CA . LYS A 1 106 ? 4.644 8.008 -4.880 1.00 98.12 106 LYS A CA 1
ATOM 850 C C . LYS A 1 106 ? 4.684 7.010 -6.041 1.00 98.12 106 LYS A C 1
ATOM 852 O O . LYS A 1 106 ? 5.525 7.157 -6.920 1.00 98.12 106 LYS A O 1
ATOM 857 N N . ALA A 1 107 ? 3.760 6.052 -6.087 1.00 97.69 107 ALA A N 1
ATOM 858 C CA . ALA A 1 107 ? 3.675 5.082 -7.174 1.00 97.69 107 ALA A CA 1
ATOM 859 C C . ALA A 1 107 ? 3.388 5.756 -8.528 1.00 97.69 107 ALA A C 1
ATOM 861 O O . ALA A 1 107 ? 3.994 5.391 -9.533 1.00 97.69 107 ALA A O 1
ATOM 862 N N . ARG A 1 108 ? 2.523 6.780 -8.565 1.00 98.38 108 ARG A N 1
ATOM 863 C CA . ARG A 1 108 ? 2.267 7.573 -9.781 1.00 98.38 108 ARG A CA 1
ATOM 864 C C . ARG A 1 108 ? 3.521 8.320 -10.249 1.00 98.38 108 ARG A C 1
ATOM 866 O O . ARG A 1 108 ? 3.865 8.240 -11.423 1.00 98.38 108 ARG A O 1
ATOM 873 N N . GLN A 1 109 ? 4.243 8.975 -9.338 1.00 98.31 109 GLN A N 1
ATOM 874 C CA . GLN A 1 109 ? 5.512 9.646 -9.655 1.00 98.31 109 GLN A CA 1
ATOM 875 C C . GLN A 1 109 ? 6.582 8.661 -10.149 1.00 98.31 109 GLN A C 1
ATOM 877 O O . GLN A 1 109 ? 7.280 8.935 -11.124 1.00 98.31 109 GLN A O 1
ATOM 882 N N . GLU A 1 110 ? 6.706 7.500 -9.504 1.00 97.38 110 GLU A N 1
ATOM 883 C CA . GLU A 1 110 ? 7.615 6.437 -9.939 1.00 97.38 110 GLU A CA 1
ATOM 884 C C . GLU A 1 110 ? 7.239 5.918 -11.332 1.00 97.38 110 GLU A C 1
ATOM 886 O O . GLU A 1 110 ? 8.122 5.747 -12.171 1.00 97.38 110 GLU A O 1
ATOM 891 N N . ALA A 1 111 ? 5.947 5.745 -11.625 1.00 97.94 111 ALA A N 1
ATOM 892 C CA . ALA A 1 111 ? 5.467 5.344 -12.946 1.00 97.94 111 ALA A CA 1
ATOM 893 C C . ALA A 1 111 ? 5.778 6.393 -14.029 1.00 97.94 111 ALA A C 1
ATOM 895 O O . ALA A 1 111 ? 6.198 6.035 -15.131 1.00 97.94 111 ALA A O 1
ATOM 896 N N . GLU A 1 112 ? 5.636 7.685 -13.726 1.00 98.31 112 GLU A N 1
ATOM 897 C CA . GLU A 1 112 ? 6.053 8.769 -14.624 1.00 98.31 112 GLU A CA 1
ATOM 898 C C . GLU A 1 112 ? 7.566 8.769 -14.860 1.00 98.31 112 GLU A C 1
ATOM 900 O O . GLU A 1 112 ? 8.038 8.992 -15.976 1.00 98.31 112 GLU A O 1
ATOM 905 N N . GLN A 1 113 ? 8.358 8.508 -13.822 1.00 97.88 113 GLN A N 1
ATOM 906 C CA . GLN A 1 113 ? 9.804 8.418 -13.976 1.00 97.88 113 GLN A CA 1
ATOM 907 C C . GLN A 1 113 ? 10.196 7.189 -14.806 1.00 97.88 113 GLN A C 1
ATOM 909 O O . GLN A 1 113 ? 11.099 7.275 -15.642 1.00 97.88 113 GLN A O 1
ATOM 914 N N . LEU A 1 114 ? 9.499 6.067 -14.620 1.00 97.50 114 LEU A N 1
ATOM 915 C CA . LEU A 1 114 ? 9.691 4.848 -15.398 1.00 97.50 114 LEU A CA 1
ATOM 916 C C . LEU A 1 114 ? 9.366 5.106 -16.868 1.00 97.50 114 LEU A C 1
ATOM 918 O O . LEU A 1 114 ? 10.183 4.780 -17.730 1.00 97.50 114 LEU A O 1
ATOM 922 N N . SER A 1 115 ? 8.237 5.754 -17.166 1.00 97.94 115 SER A N 1
ATOM 923 C CA . SER A 1 115 ? 7.844 6.068 -18.543 1.00 97.94 115 SER A CA 1
ATOM 924 C C . SER A 1 115 ? 8.867 6.968 -19.246 1.00 97.94 115 SER A C 1
ATOM 926 O O . SER A 1 115 ? 9.221 6.690 -20.392 1.00 97.94 115 SER A O 1
ATOM 928 N N . LYS A 1 116 ? 9.438 7.963 -18.547 1.00 97.88 116 LYS A N 1
ATOM 929 C CA . LYS A 1 116 ? 10.544 8.794 -19.061 1.00 97.88 116 LYS A CA 1
ATOM 930 C C . LYS A 1 116 ? 11.782 7.963 -19.389 1.00 97.88 116 LYS A C 1
ATOM 932 O O . LYS A 1 116 ? 12.335 8.095 -20.478 1.00 97.88 116 LYS A O 1
ATOM 937 N N . THR A 1 117 ? 12.206 7.082 -18.481 1.00 97.62 117 THR A N 1
ATOM 938 C CA . THR A 1 117 ? 13.364 6.212 -18.747 1.00 97.62 117 THR A CA 1
ATOM 939 C C . THR A 1 117 ? 13.103 5.220 -19.876 1.00 97.62 117 THR A C 1
ATOM 941 O O . THR A 1 117 ? 13.979 4.989 -20.701 1.00 97.62 117 THR A O 1
ATOM 944 N N . LEU A 1 118 ? 11.886 4.685 -19.972 1.00 97.62 118 LEU A N 1
ATOM 945 C CA . LEU A 1 118 ? 11.479 3.785 -21.044 1.00 97.62 118 LEU A CA 1
ATOM 946 C C . LEU A 1 118 ? 11.485 4.501 -22.399 1.00 97.62 118 LEU A C 1
ATOM 948 O O . LEU A 1 118 ? 11.948 3.926 -23.381 1.00 97.62 118 LEU A O 1
ATOM 952 N N . ALA A 1 119 ? 11.008 5.746 -22.460 1.00 98.12 119 ALA A N 1
ATOM 953 C CA . ALA A 1 119 ? 11.078 6.563 -23.667 1.00 98.12 119 ALA A CA 1
ATOM 954 C C . ALA A 1 119 ? 12.534 6.812 -24.097 1.00 98.12 119 ALA A C 1
ATOM 956 O O . ALA A 1 119 ? 12.854 6.602 -25.265 1.00 98.12 119 ALA A O 1
ATOM 957 N N . GLY A 1 120 ? 13.422 7.167 -23.158 1.00 97.12 120 GLY A N 1
ATOM 958 C CA . GLY A 1 120 ? 14.854 7.346 -23.432 1.00 97.12 120 GLY A CA 1
ATOM 959 C C . GLY A 1 120 ? 15.527 6.075 -23.958 1.00 97.12 120 GLY A C 1
ATOM 960 O O . GLY A 1 120 ? 16.221 6.114 -24.971 1.00 97.12 120 GLY A O 1
ATOM 961 N N . LEU A 1 121 ? 15.247 4.920 -23.346 1.00 97.75 121 LEU A N 1
ATOM 962 C CA . LEU A 1 121 ? 15.761 3.630 -23.820 1.00 97.75 121 LEU A CA 1
ATOM 963 C C . LEU A 1 121 ? 15.243 3.268 -25.216 1.00 97.75 121 LEU A C 1
ATOM 965 O O . LEU A 1 121 ? 16.005 2.755 -26.033 1.00 97.75 121 LEU A O 1
ATOM 969 N N . LYS A 1 122 ? 13.964 3.536 -25.510 1.00 98.06 122 LYS A N 1
ATOM 970 C CA . LYS A 1 122 ? 13.390 3.310 -26.845 1.00 98.06 122 LYS A CA 1
ATOM 971 C C . LYS A 1 122 ? 14.027 4.206 -27.904 1.00 98.06 122 LYS A C 1
ATOM 973 O O . LYS A 1 122 ? 14.307 3.723 -28.995 1.00 98.06 122 LYS A O 1
ATOM 978 N N . ASP A 1 123 ? 14.266 5.476 -27.589 1.00 98.12 123 ASP A N 1
ATOM 979 C CA . ASP A 1 123 ? 14.948 6.412 -28.489 1.00 98.12 123 ASP A CA 1
ATOM 980 C C . ASP A 1 123 ? 16.400 5.983 -28.756 1.00 98.12 123 ASP A C 1
ATOM 982 O O . ASP A 1 123 ? 16.827 5.905 -29.909 1.00 98.12 123 ASP A O 1
ATOM 986 N N . ALA A 1 124 ? 17.143 5.607 -27.711 1.00 97.38 124 ALA A N 1
ATOM 987 C CA . ALA A 1 124 ? 18.493 5.067 -2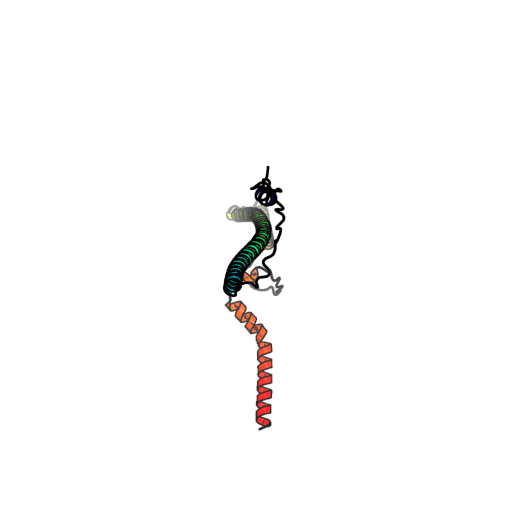7.849 1.00 97.38 124 ALA A CA 1
ATOM 988 C C . ALA A 1 124 ? 18.524 3.789 -28.707 1.00 97.38 124 ALA A C 1
ATOM 990 O O . ALA A 1 124 ? 19.367 3.657 -29.595 1.00 97.38 124 ALA A O 1
ATOM 991 N N . LEU A 1 125 ? 17.572 2.874 -28.494 1.00 97.94 125 LEU A N 1
ATOM 992 C CA . LEU A 1 125 ? 17.419 1.660 -29.296 1.00 97.94 125 LEU A CA 1
ATOM 993 C C . LEU A 1 125 ? 17.123 1.985 -30.765 1.00 97.94 125 LEU A C 1
ATOM 995 O O . LEU A 1 125 ? 17.761 1.414 -31.646 1.00 97.94 125 LEU A O 1
ATOM 999 N N . ALA A 1 126 ? 16.212 2.923 -31.033 1.00 98.06 126 ALA A N 1
ATOM 1000 C CA . ALA A 1 126 ? 15.881 3.340 -32.393 1.00 98.06 126 ALA A CA 1
ATOM 1001 C C . ALA A 1 126 ? 17.095 3.942 -33.117 1.00 98.06 126 ALA A C 1
ATOM 1003 O O . ALA A 1 126 ? 17.340 3.614 -34.276 1.00 98.06 126 ALA A O 1
ATOM 1004 N N . LYS A 1 127 ? 17.896 4.770 -32.432 1.00 96.88 127 LYS A N 1
ATOM 1005 C CA . LYS A 1 127 ? 19.133 5.348 -32.985 1.00 96.88 127 LYS A CA 1
ATOM 1006 C C . LYS A 1 127 ? 20.157 4.282 -33.360 1.00 96.88 127 LYS A C 1
ATOM 1008 O O . LYS A 1 127 ? 20.734 4.371 -34.436 1.00 96.88 127 LYS A O 1
ATOM 1013 N N . VAL A 1 128 ? 20.351 3.271 -32.510 1.00 97.75 128 VAL A N 1
ATOM 1014 C CA . VAL A 1 128 ? 21.270 2.159 -32.799 1.00 97.75 128 VAL A CA 1
ATOM 1015 C C . VAL A 1 128 ? 20.746 1.289 -33.946 1.00 97.75 128 VAL A C 1
ATOM 1017 O O . VAL A 1 128 ? 21.519 0.900 -34.813 1.00 97.75 128 VAL A O 1
ATOM 1020 N N . GLN A 1 129 ? 19.439 1.021 -34.003 1.00 97.12 129 GLN A N 1
ATOM 1021 C CA . GLN A 1 129 ? 18.823 0.253 -35.095 1.00 97.12 129 GLN A CA 1
ATOM 1022 C C . GLN A 1 129 ? 18.809 0.993 -36.438 1.00 97.12 129 GLN A C 1
ATOM 1024 O O . GLN A 1 129 ? 18.756 0.357 -37.485 1.00 97.12 129 GLN A O 1
ATOM 1029 N N . ALA A 1 130 ? 18.834 2.326 -36.424 1.00 96.88 130 ALA A N 1
ATOM 1030 C CA . ALA A 1 130 ? 18.881 3.140 -37.634 1.00 96.88 130 ALA A CA 1
ATOM 1031 C C . ALA A 1 130 ? 20.275 3.181 -38.287 1.00 96.88 130 ALA A C 1
ATOM 1033 O O . ALA A 1 130 ? 20.402 3.701 -39.400 1.00 96.88 130 ALA A O 1
ATOM 1034 N N . ILE A 1 131 ? 21.312 2.663 -37.615 1.00 96.12 131 ILE A N 1
ATOM 1035 C CA . ILE A 1 131 ? 22.657 2.550 -38.181 1.00 96.12 131 ILE A CA 1
ATOM 1036 C C . ILE A 1 131 ? 22.605 1.554 -39.340 1.00 96.12 131 ILE A C 1
ATOM 1038 O O . ILE A 1 131 ? 22.262 0.390 -39.154 1.00 96.12 131 ILE A O 1
ATOM 1042 N N . ARG A 1 132 ? 22.956 2.038 -40.531 1.00 94.50 132 ARG A N 1
ATOM 1043 C CA . ARG A 1 132 ? 22.998 1.268 -41.775 1.00 94.50 132 ARG A CA 1
ATOM 1044 C C . ARG A 1 132 ? 24.387 1.354 -42.377 1.00 94.50 132 ARG A C 1
ATOM 1046 O O . ARG A 1 132 ? 24.683 2.296 -43.120 1.00 94.50 132 ARG A O 1
ATOM 1053 N N . ASP A 1 133 ? 25.246 0.423 -41.986 1.00 92.50 133 ASP A N 1
ATOM 1054 C CA . ASP A 1 133 ? 26.637 0.353 -42.433 1.00 92.50 133 ASP A CA 1
ATOM 1055 C C . ASP A 1 133 ? 26.747 0.067 -43.938 1.00 92.50 133 ASP A C 1
ATOM 1057 O O . ASP A 1 133 ? 27.692 0.512 -44.588 1.00 92.50 133 ASP A O 1
ATOM 1061 N N . GLU A 1 134 ? 25.721 -0.545 -44.533 1.00 93.56 134 GLU A N 1
ATOM 1062 C CA . GLU A 1 134 ? 25.621 -0.805 -45.967 1.00 93.56 134 GLU A CA 1
ATOM 1063 C C . GLU A 1 134 ? 25.547 0.466 -46.831 1.00 93.56 134 GLU A C 1
ATOM 1065 O O . GLU A 1 134 ? 25.810 0.422 -48.032 1.00 93.56 134 GLU A O 1
ATOM 1070 N N . THR A 1 135 ? 25.190 1.610 -46.240 1.00 93.38 135 THR A N 1
ATOM 1071 C CA . THR A 1 135 ? 25.077 2.894 -46.958 1.00 93.38 135 THR A CA 1
ATOM 1072 C C . THR A 1 135 ? 26.373 3.706 -46.962 1.00 93.38 135 THR A C 1
ATOM 1074 O O . THR A 1 135 ? 26.432 4.790 -47.552 1.00 93.38 135 THR A O 1
ATOM 1077 N N . TRP A 1 136 ? 27.417 3.215 -46.293 1.00 96.25 136 TRP A N 1
ATOM 1078 C CA . TRP A 1 136 ? 28.663 3.950 -46.129 1.00 96.25 136 TRP A CA 1
ATOM 1079 C C . TRP A 1 136 ? 29.531 3.850 -47.383 1.00 96.25 136 TRP A C 1
ATOM 1081 O O . TRP A 1 136 ? 29.698 2.800 -47.996 1.00 96.25 136 TRP A O 1
ATOM 1091 N N . THR A 1 137 ? 30.117 4.979 -47.760 1.00 95.44 137 THR A N 1
ATOM 1092 C CA . THR A 1 137 ? 31.042 5.120 -48.885 1.00 95.44 137 THR A CA 1
ATOM 1093 C C . THR A 1 137 ? 32.429 5.457 -48.355 1.00 95.44 137 THR A C 1
ATOM 1095 O O . THR A 1 137 ? 32.587 5.921 -47.226 1.00 95.44 137 THR A O 1
ATOM 1098 N N . LYS A 1 138 ? 33.466 5.264 -49.172 1.00 95.19 138 LYS A N 1
ATOM 1099 C CA . LYS A 1 138 ? 34.851 5.554 -48.769 1.00 95.19 138 LYS A CA 1
ATOM 1100 C C . LYS A 1 138 ? 35.045 7.005 -48.298 1.00 95.19 138 LYS A C 1
ATOM 1102 O O . LYS A 1 138 ? 35.837 7.242 -47.390 1.00 95.19 138 LYS A O 1
ATOM 1107 N N . ASP A 1 139 ? 34.285 7.937 -48.869 1.00 95.62 139 ASP A N 1
ATOM 1108 C CA . ASP A 1 139 ? 34.395 9.371 -48.589 1.00 95.62 139 ASP A CA 1
ATOM 1109 C C . ASP A 1 139 ? 33.703 9.789 -47.279 1.00 95.62 139 ASP A C 1
ATOM 1111 O O . ASP A 1 139 ? 34.103 10.778 -46.668 1.00 95.62 139 ASP A O 1
ATOM 1115 N N . ASN A 1 140 ? 32.693 9.041 -46.809 1.00 94.25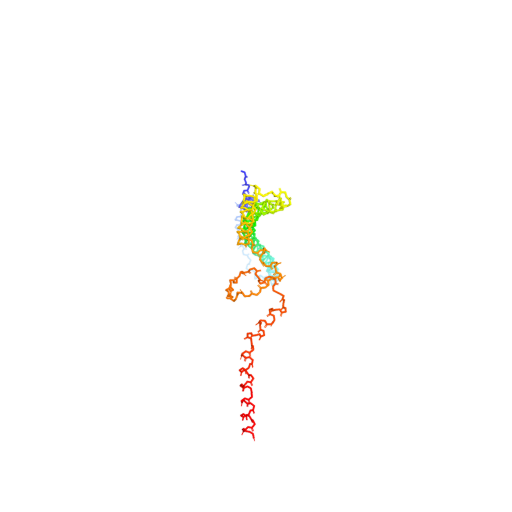 140 ASN A N 1
ATOM 1116 C CA . ASN A 1 140 ? 31.961 9.344 -45.567 1.00 94.25 140 ASN A CA 1
ATOM 1117 C C . ASN A 1 140 ? 32.220 8.346 -44.422 1.00 94.25 140 ASN A C 1
ATOM 1119 O O . ASN A 1 140 ? 31.794 8.604 -43.294 1.00 94.25 140 ASN A O 1
ATOM 1123 N N . TYR A 1 141 ? 32.959 7.261 -44.682 1.00 96.50 141 TYR A N 1
ATOM 1124 C CA . TYR A 1 141 ? 33.187 6.156 -43.748 1.00 96.50 141 TYR A CA 1
ATOM 1125 C C . TYR A 1 141 ? 33.639 6.623 -42.361 1.00 96.50 141 TYR A C 1
ATOM 1127 O O . TYR A 1 141 ? 33.024 6.274 -41.360 1.00 96.50 141 TYR A O 1
ATOM 1135 N N . GLN A 1 142 ? 34.675 7.463 -42.285 1.00 97.25 142 GLN A N 1
ATOM 1136 C CA . GLN A 1 142 ? 35.231 7.896 -40.999 1.00 97.25 142 GLN A CA 1
ATOM 1137 C C . GLN A 1 142 ? 34.234 8.729 -40.174 1.00 97.25 142 GLN A C 1
ATOM 1139 O O . GLN A 1 142 ? 34.200 8.640 -38.943 1.00 97.25 142 GLN A O 1
ATOM 1144 N N . VAL A 1 143 ? 33.410 9.534 -40.850 1.00 97.00 143 VAL A N 1
ATOM 1145 C CA . VAL A 1 143 ? 32.402 10.385 -40.210 1.00 97.00 143 VAL A CA 1
ATOM 1146 C C . VAL A 1 143 ? 31.240 9.534 -39.708 1.00 97.00 143 VAL A C 1
ATOM 1148 O O . VAL A 1 143 ? 30.864 9.649 -38.541 1.00 97.00 143 VAL A O 1
ATOM 1151 N N . GLU A 1 144 ? 30.696 8.657 -40.552 1.00 96.62 144 GLU A N 1
ATOM 1152 C CA . GLU A 1 144 ? 29.578 7.785 -40.181 1.00 96.62 144 GLU A CA 1
ATOM 1153 C C . GLU A 1 144 ? 29.978 6.757 -39.114 1.00 96.62 144 GLU A C 1
ATOM 1155 O O . GLU A 1 144 ? 29.233 6.557 -38.157 1.00 96.62 144 GLU A O 1
ATOM 1160 N N . LEU A 1 145 ? 31.200 6.215 -39.172 1.00 97.00 145 LEU A N 1
ATOM 1161 C CA . LEU A 1 145 ? 31.748 5.345 -38.129 1.00 97.00 145 LEU A CA 1
ATOM 1162 C C . LEU A 1 145 ? 31.815 6.056 -36.773 1.00 97.00 145 LEU A C 1
ATOM 1164 O O . LEU A 1 145 ? 31.388 5.507 -35.757 1.00 97.00 145 LEU A O 1
ATOM 1168 N N . THR A 1 146 ? 32.310 7.296 -36.746 1.00 97.50 146 THR A N 1
ATOM 1169 C CA . THR A 1 146 ? 32.375 8.086 -35.508 1.00 97.50 146 THR A CA 1
ATOM 1170 C C . THR A 1 146 ? 30.972 8.361 -34.958 1.00 97.50 146 THR A C 1
ATOM 1172 O O . THR A 1 146 ? 30.744 8.223 -33.754 1.00 97.50 146 THR A O 1
ATOM 1175 N N . LYS A 1 147 ? 29.999 8.687 -35.822 1.00 96.88 147 LYS A N 1
ATOM 1176 C CA . LYS A 1 147 ? 28.595 8.891 -35.422 1.00 96.88 147 LYS A CA 1
ATOM 1177 C C . LYS A 1 147 ? 27.963 7.609 -34.875 1.00 96.88 147 LYS A C 1
ATOM 1179 O O . LYS A 1 147 ? 27.317 7.656 -33.829 1.00 96.88 147 LYS A O 1
ATOM 1184 N N . ALA A 1 148 ? 28.181 6.477 -35.539 1.00 97.50 148 ALA A N 1
ATOM 1185 C CA . ALA A 1 148 ? 27.683 5.173 -35.120 1.00 97.50 148 ALA A CA 1
ATOM 1186 C C . ALA A 1 148 ? 28.247 4.779 -33.749 1.00 97.50 148 ALA A C 1
ATOM 1188 O O . ALA A 1 148 ? 27.474 4.498 -32.833 1.00 97.50 148 ALA A O 1
ATOM 1189 N N . LEU A 1 149 ? 29.568 4.866 -33.557 1.00 97.06 149 LEU A N 1
ATOM 1190 C CA . LEU A 1 149 ? 30.207 4.612 -32.260 1.00 97.06 149 LEU A CA 1
ATOM 1191 C C . LEU A 1 149 ? 29.669 5.539 -31.163 1.00 97.06 149 LEU A C 1
ATOM 1193 O O . LEU A 1 149 ? 29.334 5.068 -30.078 1.00 97.06 149 LEU A O 1
ATOM 1197 N N . THR A 1 150 ? 29.502 6.831 -31.461 1.00 97.62 150 THR A N 1
ATOM 1198 C CA . THR A 1 150 ? 28.901 7.791 -30.519 1.00 97.62 150 THR A CA 1
ATOM 1199 C C . THR A 1 150 ? 27.476 7.387 -30.134 1.00 97.62 150 THR A C 1
ATOM 1201 O O . THR A 1 150 ? 27.110 7.436 -28.962 1.00 97.62 150 THR A O 1
ATOM 1204 N N . SER A 1 151 ? 26.659 6.955 -31.099 1.00 97.31 151 SER A N 1
ATOM 1205 C CA . SER A 1 151 ? 25.280 6.530 -30.830 1.00 97.31 151 SER A CA 1
ATOM 1206 C C . SER A 1 151 ? 25.205 5.261 -29.973 1.00 97.31 151 SER A C 1
ATOM 1208 O O . SER A 1 151 ? 24.363 5.180 -29.078 1.00 97.31 151 SER A O 1
ATOM 1210 N N . ILE A 1 152 ? 26.126 4.314 -30.182 1.00 97.75 152 ILE A N 1
ATOM 1211 C CA . ILE A 1 152 ? 26.244 3.091 -29.381 1.00 97.75 152 ILE A CA 1
ATOM 1212 C C . ILE A 1 152 ? 26.665 3.432 -27.951 1.00 97.75 152 ILE A C 1
ATOM 1214 O O . ILE A 1 152 ? 26.087 2.904 -27.000 1.00 97.75 152 ILE A O 1
ATOM 1218 N N . GLU A 1 153 ? 27.640 4.324 -27.778 1.00 97.88 153 GLU A N 1
ATOM 1219 C CA . GLU A 1 153 ? 28.102 4.708 -26.444 1.00 97.88 153 GLU A CA 1
ATOM 1220 C C . GLU A 1 153 ? 27.020 5.466 -25.667 1.00 97.88 153 GLU A C 1
ATOM 1222 O O . GLU A 1 153 ? 26.740 5.135 -24.515 1.00 97.88 153 GLU A O 1
ATOM 1227 N N . ASN A 1 154 ? 26.302 6.379 -26.326 1.00 96.12 154 ASN A N 1
ATOM 1228 C CA . ASN A 1 154 ? 25.138 7.037 -25.733 1.00 96.12 154 ASN A CA 1
ATOM 1229 C C . ASN A 1 154 ? 24.074 6.019 -25.286 1.00 96.12 154 ASN A C 1
ATOM 1231 O O . ASN A 1 154 ? 23.539 6.127 -24.183 1.00 96.12 154 ASN A O 1
ATOM 1235 N N . ALA A 1 155 ? 23.796 4.991 -26.096 1.00 97.75 155 ALA A N 1
ATOM 1236 C CA . ALA A 1 155 ? 22.846 3.943 -25.728 1.00 97.75 155 ALA A CA 1
ATOM 1237 C C . ALA A 1 155 ? 23.310 3.118 -24.516 1.00 97.75 155 ALA A C 1
ATOM 1239 O O . ALA A 1 155 ? 22.500 2.777 -23.649 1.00 97.75 155 ALA A O 1
ATOM 1240 N N . ARG A 1 156 ? 24.614 2.830 -24.411 1.00 97.62 156 ARG A N 1
ATOM 1241 C CA . ARG A 1 156 ? 25.195 2.164 -23.235 1.00 97.62 156 ARG A CA 1
ATOM 1242 C C . ARG A 1 156 ? 25.064 3.018 -21.983 1.00 97.62 156 ARG A C 1
ATOM 1244 O O . ARG A 1 156 ? 24.667 2.497 -20.942 1.00 97.62 156 ARG A O 1
ATOM 1251 N N . MET A 1 157 ? 25.355 4.314 -22.078 1.00 97.25 157 MET A N 1
ATOM 1252 C CA . MET A 1 157 ? 25.204 5.247 -20.962 1.00 97.25 157 MET A CA 1
ATOM 1253 C C . MET A 1 157 ? 23.753 5.311 -20.469 1.00 97.25 157 MET A C 1
ATOM 1255 O O . MET A 1 157 ? 23.514 5.180 -19.267 1.00 97.25 157 MET A O 1
ATOM 1259 N N . GLU A 1 158 ? 22.782 5.427 -21.381 1.00 96.44 158 GLU A N 1
ATOM 1260 C CA . GLU A 1 158 ? 21.353 5.431 -21.043 1.00 96.44 158 GLU A CA 1
ATOM 1261 C C . GLU A 1 158 ? 20.931 4.132 -20.343 1.00 96.44 158 GLU A C 1
ATOM 1263 O O . GLU A 1 158 ? 20.323 4.176 -19.269 1.00 96.44 158 GLU A O 1
ATOM 1268 N N . LEU A 1 159 ? 21.332 2.971 -20.875 1.00 96.56 159 LEU A N 1
ATOM 1269 C CA . LEU A 1 159 ? 21.038 1.667 -20.274 1.00 96.56 159 LEU A CA 1
ATOM 1270 C C . LEU A 1 159 ? 21.668 1.499 -18.890 1.00 96.56 159 LEU A C 1
ATOM 1272 O O . LEU A 1 159 ? 21.010 1.011 -17.970 1.00 96.56 159 LEU A O 1
ATOM 1276 N N . ASN A 1 160 ? 22.921 1.910 -18.718 1.00 95.81 160 ASN A N 1
ATOM 1277 C CA . ASN A 1 160 ? 23.605 1.828 -17.431 1.00 95.81 160 ASN A CA 1
ATOM 1278 C C . ASN A 1 160 ? 22.951 2.748 -16.396 1.00 95.81 160 ASN A C 1
ATOM 1280 O O . ASN A 1 160 ? 22.711 2.332 -15.260 1.00 95.81 160 ASN A O 1
ATOM 1284 N N . SER A 1 161 ? 22.578 3.967 -16.796 1.00 94.88 161 SER A N 1
ATOM 1285 C CA . SER A 1 161 ? 21.851 4.891 -15.925 1.00 94.88 161 SER A CA 1
ATOM 1286 C C . SER A 1 161 ? 20.473 4.338 -15.527 1.00 94.88 161 SER A C 1
ATOM 1288 O O . SER A 1 161 ? 20.058 4.479 -14.374 1.00 94.88 161 SER A O 1
ATOM 1290 N N . ALA A 1 162 ? 19.783 3.656 -16.449 1.00 96.62 162 ALA A N 1
ATOM 1291 C CA . ALA A 1 162 ? 18.499 3.021 -16.194 1.00 96.62 162 ALA A CA 1
ATOM 1292 C C . ALA A 1 162 ? 18.635 1.814 -15.258 1.00 96.62 162 ALA A C 1
ATOM 1294 O O . ALA A 1 162 ? 17.840 1.689 -14.334 1.00 96.62 162 ALA A O 1
ATOM 1295 N N . LYS A 1 163 ? 19.657 0.965 -15.433 1.00 95.12 163 LYS A N 1
ATOM 1296 C CA . LYS A 1 163 ? 19.943 -0.171 -14.538 1.00 95.12 163 LYS A CA 1
ATOM 1297 C C . LYS A 1 163 ? 20.221 0.271 -13.103 1.00 95.12 163 LYS A C 1
ATOM 1299 O O . LYS A 1 163 ? 19.757 -0.378 -12.171 1.00 95.12 163 LYS A O 1
ATOM 1304 N N . LEU A 1 164 ? 20.939 1.382 -12.925 1.00 94.25 164 LEU A N 1
ATOM 1305 C CA . LEU A 1 164 ? 21.204 1.945 -11.599 1.00 94.25 164 LEU A CA 1
ATOM 1306 C C . LEU A 1 164 ? 19.920 2.453 -10.926 1.00 94.25 164 LEU A C 1
ATOM 1308 O O . LEU A 1 164 ? 19.740 2.278 -9.724 1.00 94.25 164 LEU A O 1
ATOM 1312 N N . LYS A 1 165 ? 19.024 3.076 -11.701 1.00 94.06 165 LYS A N 1
ATOM 1313 C CA . LYS A 1 165 ? 17.740 3.599 -11.207 1.00 94.06 165 LYS A CA 1
ATOM 1314 C C . LYS A 1 165 ? 16.696 2.501 -10.981 1.00 94.06 165 LYS A C 1
ATOM 1316 O O . LYS A 1 165 ? 15.883 2.625 -10.071 1.00 94.06 165 LYS A O 1
ATOM 1321 N N . TRP A 1 166 ? 16.716 1.442 -11.789 1.00 95.44 166 TRP A N 1
ATOM 1322 C CA . TRP A 1 166 ? 15.688 0.403 -11.832 1.00 95.44 166 TRP A CA 1
ATOM 1323 C C . TRP A 1 166 ? 16.297 -0.996 -11.658 1.00 95.44 166 TRP A C 1
ATOM 1325 O O . TRP A 1 166 ? 16.584 -1.672 -12.650 1.00 95.44 166 TRP A O 1
ATOM 1335 N N . PRO A 1 167 ? 16.422 -1.489 -10.409 1.00 90.50 167 PRO A N 1
ATOM 1336 C CA . PRO A 1 167 ? 16.996 -2.807 -10.118 1.00 90.50 167 PRO A CA 1
ATOM 1337 C C . PRO A 1 167 ? 16.286 -3.979 -10.814 1.00 90.50 167 PRO A C 1
ATOM 1339 O O . PRO A 1 167 ? 16.879 -5.029 -11.027 1.00 90.50 167 PRO A O 1
ATOM 1342 N N . ILE A 1 168 ? 15.029 -3.803 -11.234 1.00 91.12 168 ILE A N 1
ATOM 1343 C CA . ILE A 1 168 ? 14.283 -4.800 -12.023 1.00 91.12 168 ILE A CA 1
ATOM 1344 C C . ILE A 1 168 ? 14.984 -5.181 -13.341 1.00 91.12 168 ILE A C 1
ATOM 1346 O O . ILE A 1 168 ? 14.791 -6.289 -13.843 1.00 91.12 168 ILE A O 1
ATOM 1350 N N . LEU A 1 169 ? 15.815 -4.283 -13.886 1.00 88.69 169 LEU A N 1
ATOM 1351 C CA . LEU A 1 169 ? 16.594 -4.504 -15.106 1.00 88.69 169 LEU A CA 1
ATOM 1352 C C . LEU A 1 169 ? 17.864 -5.334 -14.860 1.00 88.69 169 LEU A C 1
ATOM 1354 O O . LEU A 1 169 ? 18.449 -5.834 -15.818 1.00 88.69 169 LEU A O 1
ATOM 1358 N N . THR A 1 170 ? 18.312 -5.471 -13.608 1.00 83.62 170 THR A N 1
ATOM 1359 C CA . THR A 1 170 ? 19.512 -6.241 -13.239 1.00 83.62 170 THR A CA 1
ATOM 1360 C C . THR A 1 170 ? 19.161 -7.592 -12.622 1.00 83.62 170 THR A C 1
ATOM 1362 O O . THR A 1 170 ? 19.862 -8.570 -12.862 1.00 83.62 170 THR A O 1
ATOM 1365 N N . THR A 1 171 ? 18.045 -7.689 -11.894 1.00 67.50 171 THR A N 1
ATOM 1366 C CA . THR A 1 171 ? 17.592 -8.936 -11.254 1.00 67.50 171 THR A CA 1
ATOM 1367 C C . THR A 1 171 ? 16.958 -9.940 -12.219 1.00 67.50 171 THR A C 1
ATOM 1369 O O . THR A 1 171 ? 16.870 -11.122 -11.894 1.00 67.50 171 THR A O 1
ATOM 1372 N N . SER A 1 172 ? 16.556 -9.504 -13.416 1.00 55.94 172 SER A N 1
ATOM 1373 C CA . SER A 1 172 ? 15.934 -10.357 -14.443 1.00 55.94 172 SER A CA 1
ATOM 1374 C C . SER A 1 172 ? 16.928 -10.950 -15.449 1.00 55.94 172 SER A C 1
ATOM 1376 O O . SER A 1 172 ? 16.506 -11.414 -16.504 1.00 55.94 172 SER A O 1
ATOM 1378 N N . SER A 1 173 ? 18.233 -10.941 -15.157 1.00 45.44 173 SER A N 1
ATOM 1379 C CA . SER A 1 173 ? 19.249 -11.553 -16.020 1.00 45.44 173 SER A CA 1
ATOM 1380 C C . SER A 1 173 ? 19.686 -12.917 -15.469 1.00 45.44 173 SER A C 1
ATOM 1382 O O . SER A 1 173 ? 20.725 -12.996 -14.810 1.00 45.44 173 SER A O 1
ATOM 1384 N N . PRO A 1 174 ? 18.952 -14.025 -15.708 1.00 50.09 174 PRO A N 1
ATOM 1385 C CA . PRO A 1 174 ? 19.576 -15.328 -15.638 1.00 50.09 174 PRO A CA 1
ATOM 1386 C C . PRO A 1 174 ? 20.463 -15.435 -16.880 1.00 50.09 174 PRO A C 1
ATOM 1388 O O . PRO A 1 174 ? 19.957 -15.481 -17.996 1.00 50.09 174 PRO A O 1
ATOM 1391 N N . ASN A 1 175 ? 21.777 -15.485 -16.661 1.00 50.53 175 ASN A N 1
ATOM 1392 C CA . ASN A 1 175 ? 22.806 -15.786 -17.658 1.00 50.53 175 ASN A CA 1
ATOM 1393 C C . ASN A 1 175 ? 23.287 -14.609 -18.529 1.00 50.53 175 ASN A C 1
ATOM 1395 O O . ASN A 1 175 ? 22.783 -14.420 -19.626 1.00 50.53 175 ASN A O 1
ATOM 1399 N N . VAL A 1 176 ? 24.302 -13.877 -18.045 1.00 47.66 176 VAL A N 1
ATOM 1400 C CA . VAL A 1 176 ? 25.593 -13.691 -18.747 1.00 47.66 176 VAL A CA 1
ATOM 1401 C C . VAL A 1 176 ? 26.680 -13.480 -17.674 1.00 47.66 176 VAL A C 1
ATOM 1403 O O . VAL A 1 176 ? 26.746 -12.432 -17.045 1.00 47.66 176 VAL A O 1
ATOM 1406 N N . GLU A 1 177 ? 27.449 -14.545 -17.443 1.00 43.06 177 GLU A N 1
ATOM 1407 C CA . GLU A 1 177 ? 28.889 -14.586 -17.122 1.00 43.06 177 GLU A CA 1
ATOM 1408 C C . GLU A 1 177 ? 29.465 -13.785 -15.929 1.00 43.06 177 GLU A C 1
ATOM 1410 O O . GLU A 1 177 ? 29.633 -12.574 -15.954 1.00 43.06 177 GLU A O 1
ATOM 1415 N N . ALA A 1 178 ? 29.855 -14.572 -14.917 1.00 50.28 178 ALA A N 1
ATOM 1416 C CA . ALA A 1 178 ? 31.179 -14.643 -14.284 1.00 50.28 178 ALA A CA 1
ATOM 1417 C C . ALA A 1 178 ? 31.920 -13.354 -13.852 1.00 50.28 178 ALA A C 1
ATOM 1419 O O . ALA A 1 178 ? 32.271 -12.489 -14.644 1.00 50.28 178 ALA A O 1
ATOM 1420 N N . ASN A 1 179 ? 32.334 -13.387 -12.579 1.00 48.88 179 ASN A N 1
ATOM 1421 C CA . ASN A 1 179 ? 33.262 -12.496 -11.876 1.00 48.88 179 ASN A CA 1
ATOM 1422 C C . ASN A 1 179 ? 32.760 -11.094 -11.515 1.00 48.88 179 ASN A C 1
ATOM 1424 O O . ASN A 1 179 ? 33.160 -10.089 -12.093 1.00 48.88 179 ASN A O 1
ATOM 1428 N N . SER A 1 180 ? 32.039 -11.016 -10.395 1.00 40.47 180 SER A N 1
ATOM 1429 C CA . SER A 1 180 ? 32.390 -10.062 -9.333 1.00 40.47 180 SER A CA 1
ATOM 1430 C C . SER A 1 180 ? 31.912 -10.607 -7.986 1.00 40.47 180 SER A C 1
ATOM 1432 O O . SER A 1 180 ? 30.753 -10.450 -7.606 1.00 40.47 180 SER A O 1
ATOM 1434 N N . ASP A 1 181 ? 32.817 -11.254 -7.256 1.00 46.88 181 ASP A N 1
ATOM 1435 C CA . ASP A 1 181 ? 32.714 -11.336 -5.804 1.00 46.88 181 ASP A CA 1
ATOM 1436 C C . ASP A 1 181 ? 32.713 -9.910 -5.246 1.00 46.88 181 ASP A C 1
ATOM 1438 O O . ASP A 1 181 ? 33.766 -9.290 -5.198 1.00 46.88 181 ASP A O 1
ATOM 1442 N N . VAL A 1 182 ? 31.550 -9.394 -4.843 1.00 42.31 182 VAL A N 1
ATOM 1443 C CA . VAL A 1 182 ? 31.363 -8.668 -3.575 1.00 42.31 182 VAL A CA 1
ATOM 1444 C C . VAL A 1 182 ? 29.893 -8.823 -3.187 1.00 42.31 182 VAL A C 1
ATOM 1446 O O . VAL A 1 182 ? 29.006 -8.117 -3.664 1.00 42.31 18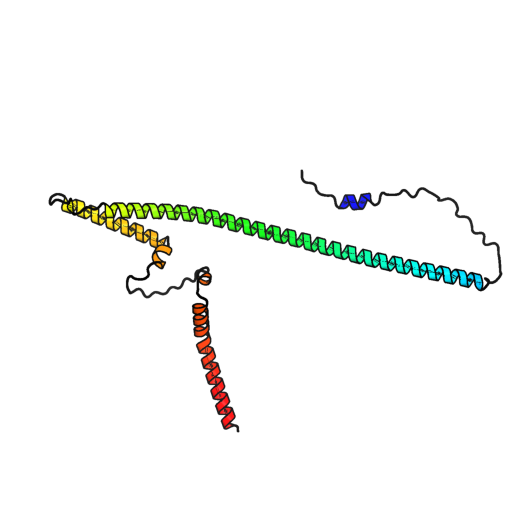2 VAL A O 1
ATOM 1449 N N . SER A 1 183 ? 29.639 -9.765 -2.285 1.00 49.84 183 SER A N 1
ATOM 1450 C CA . SER A 1 183 ? 28.390 -9.813 -1.534 1.00 49.84 183 SER A CA 1
ATOM 1451 C C . SER A 1 183 ? 28.369 -8.661 -0.530 1.00 49.84 183 SER A C 1
ATOM 1453 O O . SER A 1 183 ? 28.946 -8.773 0.549 1.00 49.84 183 SER A O 1
ATOM 1455 N N . THR A 1 184 ? 27.661 -7.579 -0.845 1.00 41.12 184 THR A N 1
ATOM 1456 C CA . THR A 1 184 ? 27.159 -6.655 0.181 1.00 41.12 184 THR A CA 1
ATOM 1457 C C . THR A 1 184 ? 25.646 -6.799 0.228 1.00 41.12 184 THR A C 1
ATOM 1459 O O . THR A 1 184 ? 24.910 -6.113 -0.477 1.00 41.12 184 THR A O 1
ATOM 1462 N N . SER A 1 185 ? 25.184 -7.747 1.047 1.00 45.81 185 SER A N 1
ATOM 1463 C CA . SER A 1 185 ? 23.773 -7.908 1.397 1.00 45.81 185 SER A CA 1
ATOM 1464 C C . SER A 1 185 ? 23.265 -6.652 2.103 1.00 45.81 185 SER A C 1
ATOM 1466 O O . SER A 1 185 ? 23.362 -6.530 3.322 1.00 45.81 185 SER A O 1
ATOM 1468 N N . SER A 1 186 ? 22.678 -5.722 1.354 1.00 46.16 186 SER A N 1
ATOM 1469 C CA . SER A 1 186 ? 21.708 -4.785 1.908 1.00 46.16 186 SER A CA 1
ATOM 1470 C C . SER A 1 186 ? 20.359 -5.501 1.977 1.00 46.16 186 SER A C 1
ATOM 1472 O O . SER A 1 186 ? 19.652 -5.691 0.987 1.00 46.16 186 SER A O 1
ATOM 1474 N N . ILE A 1 187 ? 20.023 -5.971 3.178 1.00 47.78 187 ILE A N 1
ATOM 1475 C CA . ILE A 1 187 ? 18.737 -6.602 3.473 1.00 47.78 187 ILE A CA 1
ATOM 1476 C C . ILE A 1 187 ? 17.655 -5.522 3.356 1.00 47.78 187 ILE A C 1
ATOM 1478 O O . ILE A 1 187 ? 17.415 -4.749 4.281 1.00 47.78 187 ILE A O 1
ATOM 1482 N N . HIS A 1 188 ? 17.008 -5.452 2.194 1.00 50.00 188 HIS A N 1
ATOM 1483 C CA . HIS A 1 188 ? 15.769 -4.705 2.027 1.00 50.00 188 HIS A CA 1
ATOM 1484 C C . HIS A 1 188 ? 14.639 -5.439 2.777 1.00 50.00 188 HIS A C 1
ATOM 1486 O O . HIS A 1 188 ? 14.466 -6.646 2.587 1.00 50.00 188 HIS A O 1
ATOM 1492 N N . PRO A 1 189 ? 13.811 -4.743 3.577 1.00 57.88 189 PRO A N 1
ATOM 1493 C CA . PRO A 1 189 ? 12.762 -5.371 4.391 1.00 57.88 189 PRO A CA 1
ATOM 1494 C C . PRO A 1 189 ? 11.642 -6.047 3.574 1.00 57.88 189 PRO A C 1
ATOM 1496 O O . PRO A 1 189 ? 10.844 -6.788 4.135 1.00 57.88 189 PRO A O 1
ATOM 1499 N N . ASN A 1 190 ? 11.605 -5.853 2.249 1.00 54.41 190 ASN A N 1
ATOM 1500 C CA . ASN A 1 190 ? 10.614 -6.463 1.355 1.00 54.41 190 ASN A CA 1
ATOM 1501 C C . ASN A 1 190 ? 11.067 -7.777 0.694 1.00 54.41 190 ASN A C 1
ATOM 1503 O O . ASN A 1 190 ? 10.261 -8.418 0.024 1.00 54.41 190 ASN A O 1
ATOM 1507 N N . THR A 1 191 ? 12.313 -8.225 0.891 1.00 54.75 191 THR A N 1
ATOM 1508 C CA . THR A 1 191 ? 12.773 -9.507 0.322 1.00 54.75 191 THR A CA 1
ATOM 1509 C C . THR A 1 191 ? 12.186 -10.706 1.073 1.00 54.75 191 THR A C 1
ATOM 1511 O O . THR A 1 191 ? 11.982 -11.754 0.475 1.00 54.75 191 THR A O 1
ATOM 1514 N N . ILE A 1 192 ? 11.807 -10.546 2.348 1.00 56.06 192 ILE A N 1
ATOM 1515 C CA . ILE A 1 192 ? 11.260 -11.626 3.194 1.00 56.06 192 ILE A CA 1
ATOM 1516 C C . ILE A 1 192 ? 9.909 -12.147 2.666 1.00 56.06 192 ILE A C 1
ATOM 1518 O O . ILE A 1 192 ? 9.586 -13.316 2.854 1.00 56.06 192 ILE A O 1
ATOM 1522 N N . ALA A 1 193 ? 9.148 -11.320 1.942 1.00 57.88 193 ALA A N 1
ATOM 1523 C CA . ALA A 1 193 ? 7.831 -11.691 1.423 1.00 57.88 193 ALA A CA 1
ATOM 1524 C C . ALA A 1 193 ? 7.873 -12.672 0.231 1.00 57.88 193 ALA A C 1
ATOM 1526 O O . ALA A 1 193 ? 6.852 -13.275 -0.083 1.00 57.88 193 ALA A O 1
ATOM 1527 N N . ASN A 1 194 ? 9.029 -12.852 -0.424 1.00 55.28 194 ASN A N 1
ATOM 1528 C CA . ASN A 1 194 ? 9.174 -13.720 -1.605 1.00 55.28 194 ASN A CA 1
ATOM 1529 C C . ASN A 1 194 ? 10.147 -14.896 -1.412 1.00 55.28 194 ASN A C 1
ATOM 1531 O O . ASN A 1 194 ? 10.368 -15.671 -2.345 1.00 55.28 194 ASN A O 1
ATOM 1535 N N . ILE A 1 195 ? 10.723 -15.066 -0.217 1.00 62.22 195 ILE A N 1
ATOM 1536 C CA . ILE A 1 195 ? 11.589 -16.215 0.067 1.00 62.22 195 ILE A CA 1
ATOM 1537 C C . ILE A 1 195 ? 10.695 -17.443 0.234 1.00 62.22 195 ILE A C 1
ATOM 1539 O O . ILE A 1 195 ? 9.836 -17.504 1.115 1.00 62.22 195 ILE A O 1
ATOM 1543 N N . LYS A 1 196 ? 10.891 -18.442 -0.630 1.00 72.88 196 LYS A N 1
ATOM 1544 C CA . LYS A 1 196 ? 10.159 -19.712 -0.570 1.00 72.88 196 LYS A CA 1
ATOM 1545 C C . LYS A 1 196 ? 10.374 -20.329 0.815 1.00 72.88 196 LYS A C 1
ATOM 1547 O O . LYS A 1 196 ? 11.509 -20.421 1.275 1.00 72.88 196 LYS A O 1
ATOM 1552 N N . PHE A 1 197 ? 9.314 -20.836 1.451 1.00 71.94 197 PHE A N 1
ATOM 1553 C CA . PHE A 1 197 ? 9.365 -21.504 2.768 1.00 71.94 197 PHE A CA 1
ATOM 1554 C C . PHE A 1 197 ? 10.521 -22.521 2.887 1.00 71.94 197 PHE A C 1
ATOM 1556 O O . PHE A 1 197 ? 11.169 -22.644 3.920 1.00 71.94 197 PHE A O 1
ATOM 1563 N N . ARG A 1 198 ? 10.861 -23.188 1.777 1.00 70.62 198 ARG A N 1
ATOM 1564 C CA . ARG A 1 198 ? 11.957 -24.158 1.676 1.00 70.62 198 ARG A CA 1
ATOM 1565 C C . ARG A 1 198 ? 13.364 -23.554 1.831 1.00 70.62 198 ARG A C 1
ATOM 1567 O O . ARG A 1 198 ? 14.257 -24.240 2.320 1.00 70.62 198 ARG A O 1
ATOM 1574 N N . GLU A 1 199 ? 13.574 -22.306 1.421 1.00 71.25 199 GLU A N 1
ATOM 1575 C CA . GLU A 1 199 ? 14.830 -21.566 1.629 1.00 71.25 199 GLU A CA 1
ATOM 1576 C C . GLU A 1 199 ? 14.939 -21.049 3.067 1.00 71.25 199 GLU A C 1
ATOM 1578 O O . GLU A 1 199 ? 16.003 -21.179 3.670 1.00 71.25 199 GLU A O 1
ATOM 1583 N N . LEU A 1 200 ? 13.829 -20.594 3.664 1.00 73.44 200 LEU A N 1
ATOM 1584 C CA . LEU A 1 200 ? 13.756 -20.237 5.089 1.00 73.44 200 LEU A CA 1
ATOM 1585 C C . LEU A 1 200 ? 14.073 -21.441 5.991 1.00 73.44 200 LEU A C 1
ATOM 1587 O O . LEU A 1 200 ? 14.852 -21.318 6.935 1.00 73.44 200 LEU A O 1
ATOM 1591 N N . CYS A 1 201 ? 13.555 -22.631 5.663 1.00 72.31 201 CYS A N 1
ATOM 1592 C CA . CYS A 1 201 ? 13.888 -23.859 6.390 1.00 72.31 201 CYS A CA 1
ATOM 1593 C C . CYS A 1 201 ? 15.371 -24.241 6.266 1.00 72.31 201 CYS A C 1
ATOM 1595 O O . CYS A 1 201 ? 15.969 -24.664 7.252 1.00 72.31 201 CYS A O 1
ATOM 1597 N N . LYS A 1 202 ? 15.989 -24.080 5.087 1.00 73.38 202 LYS A N 1
ATOM 1598 C CA . LYS A 1 202 ? 17.427 -24.352 4.905 1.00 73.38 202 LYS A CA 1
ATOM 1599 C C . LYS A 1 202 ? 18.301 -23.366 5.678 1.00 73.38 202 LYS A C 1
ATOM 1601 O O . LYS A 1 202 ? 19.314 -23.776 6.237 1.00 73.38 202 LYS A O 1
ATOM 1606 N N . LEU A 1 203 ? 17.897 -22.099 5.744 1.00 70.88 203 LEU A N 1
ATOM 1607 C CA . LEU A 1 203 ? 18.618 -21.070 6.487 1.00 70.88 203 LEU A CA 1
ATOM 1608 C C . LEU A 1 203 ? 18.515 -21.291 8.008 1.00 70.88 203 LEU A C 1
ATOM 1610 O O . LEU A 1 203 ? 19.517 -21.188 8.712 1.00 70.88 203 LEU A O 1
ATOM 1614 N N . GLY A 1 204 ? 17.339 -21.697 8.503 1.00 74.06 204 GLY A N 1
ATOM 1615 C CA . GLY A 1 204 ? 17.157 -22.110 9.900 1.00 74.06 204 GLY A CA 1
ATOM 1616 C C . GLY A 1 204 ? 17.947 -23.375 10.265 1.00 74.06 204 GLY A C 1
ATOM 1617 O O . GLY A 1 204 ? 18.512 -23.465 11.357 1.00 74.06 204 GLY A O 1
ATOM 1618 N N . LEU A 1 205 ? 18.057 -24.333 9.338 1.00 75.31 205 LEU A N 1
ATOM 1619 C CA . LEU A 1 205 ? 18.865 -25.542 9.528 1.00 75.31 205 LEU A CA 1
ATOM 1620 C C . LEU A 1 205 ? 20.371 -25.226 9.568 1.00 75.31 205 LEU A C 1
ATOM 1622 O O . LEU A 1 205 ? 21.088 -25.749 10.415 1.00 75.31 205 LEU A O 1
ATOM 1626 N N . ALA A 1 206 ? 20.851 -24.337 8.693 1.00 72.94 206 ALA A N 1
ATOM 1627 C CA . ALA A 1 206 ? 22.255 -23.927 8.666 1.00 72.94 206 ALA A CA 1
ATOM 1628 C C . ALA A 1 206 ? 22.679 -23.201 9.956 1.00 72.94 206 ALA A C 1
ATOM 1630 O O . ALA A 1 206 ? 23.784 -23.414 10.448 1.00 72.94 206 ALA A O 1
ATOM 1631 N N . PHE A 1 207 ? 21.791 -22.387 10.538 1.00 73.88 207 PHE A N 1
ATOM 1632 C CA . PHE A 1 207 ? 22.075 -21.666 11.782 1.00 73.88 207 PHE A CA 1
ATOM 1633 C C . PHE A 1 207 ? 22.013 -22.559 13.034 1.00 73.88 207 PHE A C 1
ATOM 1635 O O . PHE A 1 207 ? 22.728 -22.322 14.004 1.00 73.88 207 PHE A O 1
ATOM 1642 N N . SER A 1 208 ? 21.186 -23.609 13.020 1.00 78.06 208 SER A N 1
ATOM 1643 C CA . SER A 1 208 ? 21.043 -24.543 14.149 1.00 78.06 208 SER A CA 1
ATOM 1644 C C . SER A 1 208 ? 22.038 -25.709 14.125 1.00 78.06 208 SER A C 1
ATOM 1646 O O . SER A 1 208 ? 22.253 -26.339 15.162 1.00 78.06 208 SER A O 1
ATOM 1648 N N . TRP A 1 209 ? 22.704 -25.960 12.992 1.00 82.56 209 TRP A N 1
ATOM 1649 C CA . TRP A 1 209 ? 23.741 -26.989 12.849 1.00 82.56 209 TRP A CA 1
ATOM 1650 C C . TRP A 1 209 ? 24.856 -26.923 13.914 1.00 82.56 209 TRP A C 1
ATOM 1652 O O . TRP A 1 209 ? 25.128 -27.955 14.532 1.00 82.56 209 TRP A O 1
ATOM 1662 N N . PRO A 1 210 ? 25.504 -25.770 14.192 1.00 79.38 210 PRO A N 1
ATOM 1663 C CA . PRO A 1 210 ? 26.566 -25.718 15.201 1.00 79.38 210 PRO A CA 1
ATOM 1664 C C . PRO A 1 210 ? 26.059 -26.026 16.619 1.00 79.38 210 PRO A C 1
ATOM 1666 O O . PRO A 1 210 ? 26.758 -26.680 17.387 1.00 79.38 210 PRO A O 1
ATOM 1669 N N . ILE A 1 211 ? 24.826 -25.636 16.957 1.00 84.62 211 ILE A N 1
ATOM 1670 C CA . ILE A 1 211 ? 24.212 -25.926 18.266 1.00 84.62 211 ILE A CA 1
ATOM 1671 C C . ILE A 1 211 ? 23.866 -27.414 18.387 1.00 84.62 211 ILE A C 1
ATOM 1673 O O . ILE A 1 211 ? 24.157 -28.036 19.409 1.00 84.62 211 ILE A O 1
ATOM 1677 N N . ALA A 1 212 ? 23.303 -28.010 17.333 1.00 82.81 212 ALA A N 1
ATOM 1678 C CA . ALA A 1 212 ? 23.000 -29.437 17.294 1.00 82.81 212 ALA A CA 1
ATOM 1679 C C . ALA A 1 212 ? 24.268 -30.298 17.437 1.00 82.81 212 ALA A C 1
ATOM 1681 O O . ALA A 1 212 ? 24.254 -31.294 18.160 1.00 82.81 212 ALA A O 1
ATOM 1682 N N . ALA A 1 213 ? 25.379 -29.886 16.813 1.00 85.12 213 ALA A N 1
ATOM 1683 C CA . ALA A 1 213 ? 26.665 -30.566 16.943 1.00 85.12 213 ALA A CA 1
ATOM 1684 C C . ALA A 1 213 ? 27.194 -30.543 18.389 1.00 85.12 213 ALA A C 1
ATOM 1686 O O . ALA A 1 213 ? 27.634 -31.573 18.897 1.00 85.12 213 ALA A O 1
ATOM 1687 N N . VAL A 1 214 ? 27.097 -29.403 19.083 1.00 90.62 214 VAL A N 1
ATOM 1688 C CA . VAL A 1 214 ? 27.518 -29.288 20.491 1.00 90.62 214 VAL A CA 1
ATOM 1689 C C . VAL A 1 214 ? 26.655 -30.164 21.404 1.00 90.62 214 VAL A C 1
ATOM 1691 O O . VAL A 1 214 ? 27.196 -30.888 22.238 1.00 90.62 214 VAL A O 1
ATOM 1694 N N . ILE A 1 215 ? 25.330 -30.162 21.224 1.00 88.94 215 ILE A N 1
ATOM 1695 C CA . ILE A 1 215 ? 24.413 -31.005 22.012 1.00 88.94 215 ILE A CA 1
ATOM 1696 C C . ILE A 1 215 ? 24.730 -32.493 21.814 1.00 88.94 215 ILE A C 1
ATOM 1698 O O . ILE A 1 215 ? 24.747 -33.254 22.781 1.00 88.94 215 ILE A O 1
ATOM 1702 N N . LEU A 1 216 ? 25.030 -32.906 20.581 1.00 90.62 216 LEU A N 1
ATOM 1703 C CA . LEU A 1 216 ? 25.383 -34.288 20.265 1.00 90.62 216 LEU A CA 1
ATOM 1704 C C . LEU A 1 216 ? 26.706 -34.709 20.925 1.00 90.62 216 LEU A C 1
ATOM 1706 O O . LEU A 1 216 ? 26.784 -35.801 21.483 1.00 90.62 216 LEU A O 1
ATOM 1710 N N . ILE A 1 217 ? 27.717 -33.835 20.944 1.00 90.62 217 ILE A N 1
ATOM 1711 C CA . ILE A 1 217 ? 28.990 -34.095 21.639 1.00 90.62 217 ILE A CA 1
ATOM 1712 C C . ILE A 1 217 ? 28.771 -34.242 23.151 1.00 90.62 217 ILE A C 1
ATOM 1714 O O . ILE A 1 217 ? 29.292 -35.176 23.761 1.00 90.62 217 ILE A O 1
ATOM 1718 N N . VAL A 1 218 ? 27.970 -33.360 23.756 1.00 92.25 218 VAL A N 1
ATOM 1719 C CA . VAL A 1 218 ? 27.653 -33.423 25.192 1.00 92.25 218 VAL A CA 1
ATOM 1720 C C . VAL A 1 218 ? 26.888 -34.702 25.530 1.00 92.25 218 VAL A C 1
ATOM 1722 O O . VAL A 1 218 ? 27.216 -35.358 26.516 1.00 92.25 218 VAL A O 1
ATOM 1725 N N . ALA A 1 219 ? 25.917 -35.099 24.704 1.00 90.06 219 ALA A N 1
ATOM 1726 C CA . ALA A 1 219 ? 25.167 -36.336 24.895 1.00 90.06 219 ALA A CA 1
ATOM 1727 C C . ALA A 1 219 ? 26.074 -37.575 24.825 1.00 90.06 219 ALA A C 1
ATOM 1729 O O . ALA A 1 219 ? 25.950 -38.467 25.662 1.00 90.06 219 ALA A O 1
ATOM 1730 N N . ILE A 1 220 ? 27.021 -37.613 23.880 1.00 90.75 220 ILE A N 1
ATOM 1731 C CA . ILE A 1 220 ? 28.002 -38.702 23.772 1.00 90.75 220 ILE A CA 1
ATOM 1732 C C . ILE A 1 220 ? 28.912 -38.741 25.004 1.00 90.75 220 ILE A C 1
ATOM 1734 O O . ILE A 1 220 ? 29.113 -39.812 25.571 1.00 90.75 220 ILE A O 1
ATOM 1738 N N . ALA A 1 221 ? 29.419 -37.593 25.460 1.00 89.75 221 ALA A N 1
ATOM 1739 C CA . ALA A 1 221 ? 30.246 -37.523 26.663 1.00 89.75 221 ALA A CA 1
ATOM 1740 C C . ALA A 1 221 ? 29.486 -38.024 27.903 1.00 89.75 221 ALA A C 1
ATOM 1742 O O . ALA A 1 221 ? 30.017 -38.823 28.672 1.00 89.75 221 ALA A O 1
ATOM 1743 N N . PHE A 1 222 ? 28.220 -37.624 28.058 1.00 92.25 222 PHE A N 1
ATOM 1744 C CA . PHE A 1 222 ? 27.355 -38.104 29.137 1.00 92.25 222 PHE A CA 1
ATOM 1745 C C . PHE A 1 222 ? 27.116 -39.614 29.064 1.00 92.25 222 PHE A C 1
ATOM 1747 O O . PHE A 1 222 ? 27.143 -40.293 30.087 1.00 92.25 222 PHE A O 1
ATOM 1754 N N . MET A 1 223 ? 26.909 -40.146 27.858 1.00 92.25 223 MET A N 1
ATOM 1755 C CA . MET A 1 223 ? 26.678 -41.572 27.631 1.00 92.25 223 MET A CA 1
ATOM 1756 C C . MET A 1 223 ? 27.926 -42.399 27.981 1.00 92.25 223 MET A C 1
ATOM 1758 O O . MET A 1 223 ? 27.819 -43.414 28.665 1.00 92.25 223 MET A O 1
ATOM 1762 N N . ILE A 1 224 ? 29.118 -41.913 27.620 1.00 91.69 224 ILE A N 1
ATOM 1763 C CA . ILE A 1 224 ? 30.398 -42.529 28.000 1.00 91.69 224 ILE A CA 1
ATOM 1764 C C . ILE A 1 224 ? 30.580 -42.502 29.522 1.00 91.69 224 ILE A C 1
ATOM 1766 O O . ILE A 1 224 ? 30.874 -43.536 30.114 1.00 91.69 224 ILE A O 1
ATOM 1770 N N . ILE A 1 225 ? 30.356 -41.357 30.175 1.00 91.00 225 ILE A N 1
ATOM 1771 C CA . ILE A 1 225 ? 30.465 -41.235 31.639 1.00 91.00 225 ILE A CA 1
ATOM 1772 C C . ILE A 1 225 ? 29.488 -42.185 32.345 1.00 91.00 225 ILE A C 1
ATOM 1774 O O . ILE A 1 225 ? 29.861 -42.842 33.313 1.00 91.00 225 ILE A O 1
ATOM 1778 N N . TYR A 1 226 ? 28.257 -42.303 31.842 1.00 91.31 226 TYR A N 1
ATOM 1779 C CA . TYR A 1 226 ? 27.251 -43.214 32.384 1.00 91.31 226 TYR A CA 1
ATOM 1780 C C . TYR A 1 226 ? 27.654 -44.691 32.251 1.00 91.31 226 TYR A C 1
ATOM 1782 O O . TYR A 1 226 ? 27.435 -45.462 33.182 1.00 91.31 226 TYR A O 1
ATOM 1790 N N . ILE A 1 227 ? 28.275 -45.084 31.133 1.00 90.19 227 ILE A N 1
ATOM 1791 C CA . ILE A 1 227 ? 28.810 -46.443 30.950 1.00 90.19 227 ILE A CA 1
ATOM 1792 C C . ILE A 1 227 ? 29.999 -46.702 31.879 1.00 90.19 227 ILE A C 1
ATOM 1794 O O . ILE A 1 227 ? 30.111 -47.795 32.414 1.00 90.19 227 ILE A O 1
ATOM 1798 N N . TYR A 1 228 ? 30.873 -45.718 32.094 1.00 83.12 228 TYR A N 1
ATOM 1799 C CA . TYR A 1 228 ? 32.038 -45.870 32.972 1.00 83.12 228 TYR A CA 1
ATOM 1800 C C . TYR A 1 228 ? 31.693 -45.899 34.467 1.00 83.12 228 TYR A C 1
ATOM 1802 O O . TYR A 1 228 ? 32.491 -46.389 35.263 1.00 83.12 228 TYR A O 1
ATOM 1810 N N . HIS A 1 229 ? 30.540 -45.353 34.861 1.00 74.88 229 HIS A N 1
ATOM 1811 C CA . HIS A 1 229 ? 30.086 -45.313 36.254 1.00 74.88 229 HIS A CA 1
ATOM 1812 C C . HIS A 1 229 ? 29.136 -46.479 36.615 1.00 74.88 229 HIS A C 1
ATOM 1814 O O . HIS A 1 229 ? 28.620 -46.538 37.735 1.00 74.88 229 HIS A O 1
ATOM 1820 N N . LYS A 1 230 ? 28.883 -47.408 35.688 1.00 59.41 230 LYS A N 1
ATOM 1821 C CA . LYS A 1 230 ? 28.100 -48.627 35.916 1.00 59.41 230 LYS A CA 1
ATOM 1822 C C . LYS A 1 230 ? 29.000 -49.854 35.858 1.00 59.41 230 LYS A C 1
ATOM 1824 O O . LYS A 1 230 ? 28.795 -50.738 36.717 1.00 59.41 230 LYS A O 1
#

Sequence (230 aa):
MSDKFDVVSFLNEEAKGKPMQNTRSDVKNIHTTGTTRPPTREELELKITEAQQKLADLKRAQEELERARAALEEAKRRQVEFQTGRQEIIRELTRGVGILEKSELKARQEAEQLSKTLAGLKDALAKVQAIRDETWTKDNYQVELTKALTSIENARMELNSAKLKWPILTTSSPNVEANSDVSTSSIHPNTIANIKFRELCKLGLAFSWPIAAVILIVAIAFMIIYIYHK

Secondary structure (DSSP, 8-state):
------HHHHHHHGGGS-------------------SPPPHHHHHHHHHHHHHHHHHHHHHHHHHHHHHHHHHHHHHHHHHHHHHHHHHHHHHHHHHHHHHHHHHHHHHHHHHHHHHHHHHHHHHHHHHT--GGG--TTTHHHHHHHHHHHHHHHHHHHHHHHHH-THHHHT----------------TTGGGGS-HHHHHHHHHHHHHHHHHHHHHHHHHHHHHHHHT-